Protein AF-C6LLY2-F1 (afdb_monomer_lite)

Radius of gyration: 34.47 Å; chains: 1; bounding box: 81×32×99 Å

Sequence (187 aa):
MVDRWESYSAEGFDMGEHLFERLARERNITVEEMRAIISARIEKGWNDPDPEKRAQWRKIPCEGEIPTPDEWLQLLIHGWLKLPTMRFCFRYYDEYIDGITYEKNLDTFGKVSYDAPASISIYTDSFEDKEAVSQCIENYNKTVDEDSRISYTDYVELLTSSLTSMVDVISYVLIAFVAVSLIVSCI

Structure (mmCIF, N/CA/C/O backbone):
data_AF-C6LLY2-F1
#
_entry.id   AF-C6LLY2-F1
#
loop_
_atom_site.group_PDB
_atom_site.id
_atom_site.type_symbol
_atom_site.label_atom_id
_atom_site.label_alt_id
_atom_site.label_comp_id
_atom_site.label_asym_id
_atom_site.label_entity_id
_atom_site.label_seq_id
_atom_site.pdbx_PDB_ins_code
_atom_site.Cartn_x
_atom_site.Cartn_y
_atom_site.Cartn_z
_atom_site.occupancy
_atom_site.B_iso_or_equiv
_atom_site.auth_seq_id
_atom_site.auth_comp_id
_atom_site.auth_asym_id
_atom_site.auth_atom_id
_atom_site.pdbx_PDB_model_num
ATOM 1 N N . MET A 1 1 ? 28.461 -18.343 -5.579 1.00 36.31 1 MET A N 1
ATOM 2 C CA . MET A 1 1 ? 29.165 -17.032 -5.696 1.00 36.31 1 MET A CA 1
ATOM 3 C C . MET A 1 1 ? 29.437 -16.647 -7.153 1.00 36.31 1 MET A C 1
ATOM 5 O O . MET A 1 1 ? 29.758 -15.488 -7.386 1.00 36.31 1 MET A O 1
ATOM 9 N N . VAL A 1 2 ? 29.281 -17.585 -8.098 1.00 33.19 2 VAL A N 1
ATOM 10 C CA . VAL A 1 2 ? 29.418 -17.393 -9.552 1.00 33.19 2 VAL A CA 1
ATOM 11 C C . VAL A 1 2 ? 28.113 -16.860 -10.174 1.00 33.19 2 VAL A C 1
ATOM 13 O O . VAL A 1 2 ? 28.170 -16.021 -11.060 1.00 33.19 2 VAL A O 1
ATOM 16 N N . ASP A 1 3 ? 26.953 -17.186 -9.594 1.00 31.64 3 ASP A N 1
ATOM 17 C CA . ASP A 1 3 ? 25.617 -16.854 -10.140 1.00 31.64 3 ASP A CA 1
ATOM 18 C C . ASP A 1 3 ? 25.289 -15.355 -10.182 1.00 31.64 3 ASP A C 1
ATOM 20 O O . ASP A 1 3 ? 24.485 -14.888 -10.979 1.00 31.64 3 ASP A O 1
ATOM 24 N N . ARG A 1 4 ? 25.931 -14.567 -9.316 1.00 31.58 4 ARG A N 1
ATOM 25 C CA . ARG A 1 4 ? 25.709 -13.118 -9.248 1.00 31.58 4 ARG A CA 1
ATOM 26 C C . ARG A 1 4 ? 26.490 -12.359 -10.324 1.00 31.58 4 ARG A C 1
ATOM 28 O O . ARG A 1 4 ? 26.169 -11.215 -10.587 1.00 31.58 4 ARG A O 1
ATOM 35 N N . TRP A 1 5 ? 27.514 -12.966 -10.928 1.00 28.75 5 TRP A N 1
ATOM 36 C CA . TRP A 1 5 ? 28.280 -12.340 -12.013 1.00 28.75 5 TRP A CA 1
ATOM 37 C C . TRP A 1 5 ? 27.600 -12.527 -13.372 1.00 28.75 5 TRP A C 1
ATOM 39 O O . TRP A 1 5 ? 27.671 -11.627 -14.203 1.00 28.75 5 TRP A O 1
ATOM 49 N N . GLU A 1 6 ? 26.880 -13.634 -13.568 1.00 34.34 6 GLU A N 1
ATOM 50 C CA . G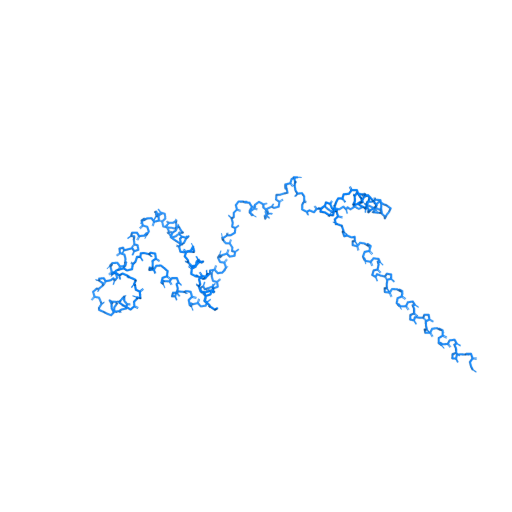LU A 1 6 ? 26.078 -13.868 -14.776 1.00 34.34 6 GLU A CA 1
ATOM 51 C C . GLU A 1 6 ? 24.846 -12.953 -14.842 1.00 34.34 6 GLU A C 1
ATOM 53 O O . GLU A 1 6 ? 24.544 -12.440 -15.917 1.00 34.34 6 GLU A O 1
ATOM 58 N N . SER A 1 7 ? 24.196 -12.641 -13.709 1.00 36.75 7 SER A N 1
ATOM 59 C CA . SER A 1 7 ? 23.062 -11.697 -13.707 1.00 36.75 7 SER A CA 1
ATOM 60 C C . SER A 1 7 ? 23.487 -10.272 -14.081 1.00 36.75 7 SER A C 1
ATOM 62 O O . SER A 1 7 ? 22.832 -9.628 -14.894 1.00 36.75 7 SER A O 1
ATOM 64 N N . TYR A 1 8 ? 24.634 -9.800 -13.571 1.00 38.22 8 TYR A N 1
ATOM 65 C CA . TYR A 1 8 ? 25.189 -8.494 -13.953 1.00 38.22 8 TYR A CA 1
ATOM 66 C C . TYR A 1 8 ? 25.694 -8.457 -15.402 1.00 38.22 8 TYR A C 1
ATOM 68 O O . TYR A 1 8 ? 25.683 -7.396 -16.024 1.00 38.22 8 TYR A O 1
ATOM 76 N N . SER A 1 9 ? 26.139 -9.595 -15.944 1.00 39.91 9 SER A N 1
ATOM 77 C CA . SER A 1 9 ? 26.526 -9.718 -17.352 1.00 39.91 9 SER A CA 1
ATOM 78 C C . SER A 1 9 ? 25.315 -9.644 -18.281 1.00 39.91 9 SER A C 1
ATOM 80 O O . SER A 1 9 ? 25.419 -9.044 -19.345 1.00 39.91 9 SER A O 1
ATOM 82 N N . ALA A 1 10 ? 24.182 -10.233 -17.890 1.00 38.66 10 ALA A N 1
ATOM 83 C CA . ALA A 1 10 ? 22.951 -10.206 -18.676 1.00 38.66 10 ALA A CA 1
ATOM 84 C C . ALA A 1 10 ? 22.282 -8.818 -18.653 1.00 38.66 10 ALA A C 1
ATOM 86 O O . ALA A 1 10 ? 21.948 -8.289 -19.708 1.00 38.66 10 ALA A O 1
ATOM 87 N N . GLU A 1 11 ? 22.178 -8.181 -17.480 1.00 43.19 11 GLU A N 1
ATOM 88 C CA . GLU A 1 11 ? 21.631 -6.816 -17.345 1.00 43.19 11 GLU A CA 1
ATOM 89 C C . GLU A 1 11 ? 22.521 -5.760 -18.031 1.00 43.19 11 GLU A C 1
ATOM 91 O O . GLU A 1 11 ? 22.031 -4.802 -18.624 1.00 43.19 11 GLU A O 1
ATOM 96 N N . GLY A 1 12 ? 23.847 -5.941 -17.999 1.00 46.41 12 GLY A N 1
ATOM 97 C CA . GLY A 1 12 ? 24.788 -5.072 -18.712 1.00 46.41 12 GLY A CA 1
ATOM 98 C C . GLY A 1 12 ? 24.757 -5.234 -20.237 1.00 46.41 12 GLY A C 1
ATOM 99 O O . GLY A 1 12 ? 25.105 -4.289 -20.948 1.00 46.41 12 GLY A O 1
ATOM 100 N N . PHE A 1 13 ? 24.342 -6.405 -20.732 1.00 41.38 13 PHE A N 1
ATOM 101 C CA . PHE A 1 13 ? 24.193 -6.697 -22.159 1.00 41.38 13 PHE A CA 1
ATOM 102 C C . PHE A 1 13 ? 22.931 -6.031 -22.732 1.00 41.38 13 PHE A C 1
ATOM 104 O O . PHE A 1 13 ? 23.029 -5.330 -23.736 1.00 41.38 13 PHE A O 1
ATOM 111 N N . ASP A 1 14 ? 21.796 -6.141 -22.032 1.00 50.50 14 ASP A N 1
ATOM 112 C CA . ASP A 1 14 ? 20.504 -5.527 -22.399 1.00 50.50 14 ASP A CA 1
ATOM 113 C C . ASP A 1 14 ? 20.547 -3.982 -22.331 1.00 50.50 14 ASP A C 1
ATOM 115 O O . ASP A 1 14 ? 20.160 -3.271 -23.261 1.00 50.50 14 ASP A O 1
ATOM 119 N N . MET A 1 15 ? 21.185 -3.430 -21.287 1.00 53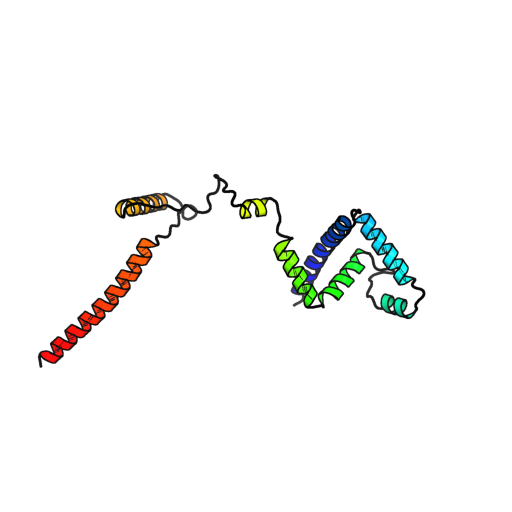.69 15 MET A N 1
ATOM 120 C CA . MET A 1 15 ? 21.446 -1.986 -21.151 1.00 53.69 15 MET A CA 1
ATOM 121 C C . MET A 1 15 ? 22.322 -1.428 -22.295 1.00 53.69 15 MET A C 1
ATOM 123 O O . MET A 1 15 ? 22.206 -0.257 -22.673 1.00 53.69 15 MET A O 1
ATOM 127 N N . GLY A 1 16 ? 23.216 -2.255 -22.849 1.00 55.72 16 GLY A N 1
ATOM 128 C CA . GLY A 1 16 ? 24.067 -1.895 -23.983 1.00 55.72 16 GLY A CA 1
ATOM 129 C C . GLY A 1 16 ? 23.274 -1.671 -25.272 1.00 55.72 16 GLY A C 1
ATOM 130 O O . GLY A 1 16 ? 23.562 -0.715 -25.996 1.00 55.72 16 GLY A O 1
ATOM 131 N N . GLU A 1 17 ? 22.252 -2.491 -25.532 1.00 55.19 17 GLU A N 1
ATOM 132 C CA . GLU A 1 17 ? 21.408 -2.375 -26.728 1.00 55.19 17 GLU A CA 1
ATOM 133 C C . GLU A 1 17 ? 20.589 -1.077 -26.712 1.00 55.19 17 GLU A C 1
ATOM 135 O O . GLU A 1 17 ? 20.651 -0.287 -27.661 1.00 55.19 17 GLU A O 1
ATOM 140 N N . HIS A 1 18 ? 19.938 -0.765 -25.588 1.00 62.34 18 HIS A N 1
ATOM 141 C CA . HIS A 1 18 ? 19.176 0.479 -25.442 1.00 62.34 18 HIS A CA 1
ATOM 142 C C . HIS A 1 18 ? 20.047 1.743 -25.503 1.00 62.34 18 HIS A C 1
ATOM 144 O O . HIS A 1 18 ? 19.587 2.808 -25.934 1.00 62.34 18 HIS A O 1
ATOM 150 N N . LEU A 1 19 ? 21.323 1.665 -25.109 1.00 65.44 19 LEU A N 1
ATOM 151 C CA . LEU A 1 19 ? 22.237 2.804 -25.192 1.00 65.44 19 LEU A CA 1
ATOM 152 C C . LEU A 1 19 ? 22.514 3.213 -26.647 1.00 65.44 19 LEU A C 1
ATOM 154 O O . LEU A 1 19 ? 22.533 4.412 -26.945 1.00 65.44 19 LEU A O 1
ATOM 158 N N . PHE A 1 20 ? 22.704 2.252 -27.557 1.00 66.31 20 PHE A N 1
ATOM 159 C CA . PHE A 1 20 ? 22.913 2.553 -28.975 1.00 66.31 20 PHE A CA 1
ATOM 160 C C . PHE A 1 20 ? 21.695 3.236 -29.592 1.00 66.31 20 PHE A C 1
ATOM 162 O O . PHE A 1 20 ? 21.848 4.256 -30.266 1.00 66.31 20 PHE A O 1
ATOM 169 N N . GLU A 1 21 ? 20.494 2.727 -29.314 1.00 69.12 21 GLU A N 1
ATOM 170 C CA . GLU A 1 21 ? 19.237 3.323 -29.776 1.00 69.12 21 GLU A CA 1
ATOM 171 C C . GLU A 1 21 ? 19.071 4.764 -29.287 1.00 69.12 21 GLU A C 1
ATOM 173 O O . GLU A 1 21 ? 18.648 5.647 -30.039 1.00 69.12 21 GLU A O 1
ATOM 178 N N . ARG A 1 22 ? 19.446 5.035 -28.032 1.00 64.94 22 ARG A N 1
ATOM 179 C CA . ARG A 1 22 ? 19.382 6.381 -27.447 1.00 64.94 22 ARG A CA 1
ATOM 180 C C . ARG A 1 22 ? 20.397 7.337 -28.065 1.00 64.94 22 ARG A C 1
ATOM 182 O O . ARG A 1 22 ? 20.024 8.450 -28.434 1.00 64.94 22 ARG A O 1
ATOM 189 N N . LEU A 1 23 ? 21.653 6.916 -28.209 1.00 68.00 23 LEU A N 1
ATOM 190 C CA . LEU A 1 23 ? 22.703 7.736 -28.827 1.00 68.00 23 LEU A CA 1
ATOM 191 C C . LEU A 1 23 ? 22.399 8.037 -30.299 1.00 68.00 23 LEU A C 1
ATOM 193 O O . LEU A 1 23 ? 22.651 9.149 -30.772 1.00 68.00 23 LEU A O 1
ATOM 197 N N . ALA A 1 24 ? 21.829 7.061 -31.004 1.00 72.75 24 ALA A N 1
ATOM 198 C CA . ALA A 1 24 ? 21.350 7.212 -32.368 1.00 72.75 24 ALA A CA 1
ATOM 199 C C . ALA A 1 24 ? 20.203 8.240 -32.440 1.00 72.75 24 ALA A C 1
ATOM 201 O O . ALA A 1 24 ? 20.264 9.184 -33.230 1.00 72.75 24 ALA A O 1
ATOM 202 N N . ARG A 1 25 ? 19.222 8.153 -31.527 1.00 73.38 25 ARG A N 1
ATOM 203 C CA . ARG A 1 25 ? 18.092 9.094 -31.426 1.00 73.38 25 ARG A CA 1
ATOM 204 C C . ARG A 1 25 ? 18.522 10.533 -31.136 1.00 73.38 25 ARG A C 1
ATOM 206 O O . ARG A 1 25 ? 18.034 11.445 -31.794 1.00 73.38 25 ARG A O 1
ATOM 213 N N . GLU A 1 26 ? 19.442 10.754 -30.197 1.00 68.69 26 GLU A N 1
ATOM 214 C CA . GLU A 1 26 ? 19.935 12.104 -29.863 1.00 68.69 26 GLU A CA 1
ATOM 215 C C . GLU A 1 26 ? 20.637 12.789 -31.037 1.00 68.69 26 GLU A C 1
ATOM 217 O O . GLU A 1 26 ? 20.551 14.005 -31.206 1.00 68.69 26 GLU A O 1
ATOM 222 N N . ARG A 1 27 ? 21.344 12.008 -31.857 1.00 68.12 27 ARG A N 1
ATOM 223 C CA . ARG A 1 27 ?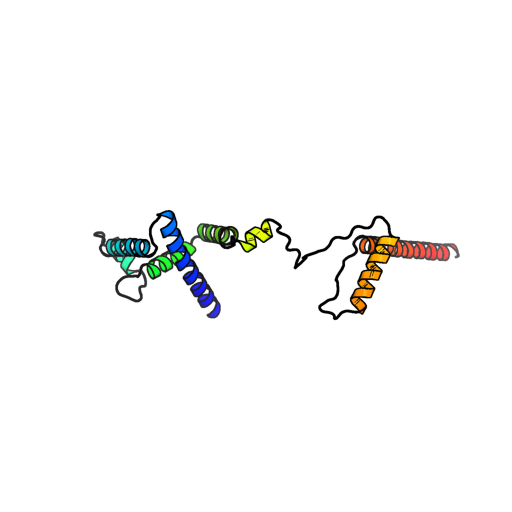 22.046 12.503 -33.047 1.00 68.12 27 ARG A CA 1
ATOM 224 C C . ARG A 1 27 ? 21.193 12.443 -34.312 1.00 68.12 27 ARG A C 1
ATOM 226 O O . ARG A 1 27 ? 21.664 12.877 -35.359 1.00 68.12 27 ARG A O 1
ATOM 233 N N . ASN A 1 28 ? 19.958 11.950 -34.202 1.00 75.75 28 ASN A N 1
ATOM 234 C CA . ASN A 1 28 ? 19.017 11.742 -35.297 1.00 75.75 28 ASN A CA 1
ATOM 235 C C . ASN A 1 28 ? 19.611 10.900 -36.449 1.00 75.75 28 ASN A C 1
ATOM 237 O O . ASN A 1 28 ? 19.394 11.199 -37.624 1.00 75.75 28 ASN A O 1
ATOM 241 N N . ILE A 1 29 ? 20.385 9.874 -36.086 1.00 78.69 29 ILE A N 1
ATOM 242 C CA . ILE A 1 29 ? 21.020 8.894 -36.980 1.00 78.69 29 ILE A CA 1
ATOM 243 C C . ILE A 1 29 ? 20.495 7.491 -36.666 1.00 78.69 29 ILE A C 1
ATOM 245 O O . ILE A 1 29 ? 19.853 7.280 -35.637 1.00 78.69 29 ILE A O 1
ATOM 249 N N . THR A 1 30 ? 20.760 6.529 -37.542 1.00 82.81 30 THR A N 1
ATOM 250 C CA . THR A 1 30 ? 20.406 5.118 -37.315 1.00 82.81 30 THR A CA 1
ATOM 251 C C . THR A 1 30 ? 21.401 4.419 -36.380 1.00 82.81 30 THR A C 1
ATOM 253 O O . THR A 1 30 ? 22.526 4.886 -36.169 1.00 82.81 30 THR A O 1
ATOM 256 N N . VAL A 1 31 ? 20.994 3.292 -35.787 1.00 73.31 31 VAL A N 1
ATOM 257 C CA . VAL A 1 31 ? 21.842 2.503 -34.873 1.00 73.31 31 VAL A CA 1
ATOM 258 C C . VAL A 1 31 ? 23.051 1.931 -35.614 1.00 73.31 31 VAL A C 1
ATOM 260 O O . VAL A 1 31 ? 24.168 1.922 -35.095 1.00 73.31 31 VAL A O 1
ATOM 263 N N . GLU A 1 32 ? 22.851 1.528 -36.862 1.00 77.38 32 GLU A N 1
ATOM 264 C CA . GLU A 1 32 ? 23.872 1.019 -37.768 1.00 77.38 32 GLU A CA 1
ATOM 265 C C . GLU A 1 32 ? 24.903 2.103 -38.107 1.00 77.38 32 GLU A C 1
ATOM 267 O O . GLU A 1 32 ? 26.109 1.852 -38.058 1.00 77.38 32 GLU A O 1
ATOM 272 N N . GLU A 1 33 ? 24.453 3.332 -38.375 1.00 76.19 33 GLU A N 1
ATOM 273 C CA . GLU A 1 33 ? 25.344 4.480 -38.578 1.00 76.19 33 GLU A CA 1
ATOM 274 C C . GLU A 1 33 ? 26.114 4.830 -37.302 1.00 76.19 33 GLU A C 1
ATOM 276 O O . GLU A 1 33 ? 27.307 5.127 -37.363 1.00 76.19 33 GLU A O 1
ATOM 281 N N . MET A 1 34 ? 25.477 4.749 -36.132 1.00 74.69 34 MET A N 1
ATOM 282 C CA . MET A 1 34 ? 26.152 4.977 -34.853 1.00 74.69 34 MET A CA 1
ATOM 283 C C . MET A 1 34 ? 27.246 3.928 -34.602 1.00 74.69 34 MET A C 1
ATOM 285 O O . MET A 1 34 ? 28.368 4.281 -34.223 1.00 74.69 34 MET A O 1
ATOM 289 N N . ARG A 1 35 ? 26.960 2.651 -34.883 1.00 75.94 35 ARG A N 1
ATOM 290 C CA . ARG A 1 35 ? 27.943 1.557 -34.837 1.00 75.94 35 ARG A CA 1
ATOM 291 C C . ARG A 1 35 ? 29.100 1.795 -35.809 1.00 75.94 35 ARG A C 1
ATOM 293 O O . ARG A 1 35 ? 30.254 1.610 -35.422 1.00 75.94 35 ARG A O 1
ATOM 300 N N . ALA A 1 36 ? 28.818 2.283 -37.018 1.00 76.75 36 ALA A N 1
ATOM 301 C CA . ALA A 1 36 ? 29.838 2.627 -38.010 1.00 76.75 36 ALA A CA 1
ATOM 302 C C . ALA A 1 36 ? 30.709 3.832 -37.597 1.00 76.75 36 ALA A C 1
ATOM 304 O O . ALA A 1 36 ? 31.915 3.859 -37.842 1.00 76.75 36 ALA A O 1
ATOM 305 N N . ILE A 1 37 ? 30.135 4.836 -36.927 1.00 76.00 37 ILE A N 1
ATOM 306 C CA . ILE A 1 37 ? 30.895 5.979 -36.395 1.00 76.00 37 ILE A CA 1
ATOM 307 C C . ILE A 1 37 ? 31.827 5.528 -35.267 1.00 76.00 37 ILE A C 1
ATOM 309 O O . ILE A 1 37 ? 32.971 5.986 -35.184 1.00 76.00 37 ILE A O 1
ATOM 313 N N . ILE A 1 38 ? 31.349 4.643 -34.390 1.00 74.94 38 ILE A N 1
ATOM 314 C CA . ILE A 1 38 ? 32.146 4.095 -33.290 1.00 74.94 38 ILE A CA 1
ATOM 315 C C . ILE A 1 38 ? 33.276 3.217 -33.841 1.00 74.94 38 ILE A C 1
ATOM 317 O O . ILE A 1 38 ? 34.419 3.411 -33.429 1.00 74.94 38 ILE A O 1
ATOM 321 N N . SER A 1 39 ? 33.010 2.342 -34.819 1.00 76.12 39 SER A N 1
ATOM 322 C CA . SER A 1 39 ? 34.049 1.507 -35.440 1.00 76.12 39 SER A CA 1
ATOM 323 C C . SER A 1 39 ? 35.143 2.345 -36.109 1.00 76.12 39 SER A C 1
ATOM 325 O O . SER A 1 39 ? 36.324 2.142 -35.827 1.00 76.12 39 SER A O 1
ATOM 327 N N . ALA A 1 40 ? 34.775 3.370 -36.884 1.00 74.69 40 ALA A N 1
ATOM 328 C CA . ALA A 1 40 ? 35.736 4.287 -37.503 1.00 74.69 40 ALA A CA 1
ATOM 329 C C . ALA A 1 40 ? 36.582 5.040 -36.459 1.00 74.69 40 ALA A C 1
ATOM 331 O O . ALA A 1 40 ? 37.750 5.374 -36.682 1.00 74.69 40 ALA A O 1
ATOM 332 N N . ARG A 1 41 ? 36.005 5.320 -35.286 1.00 76.50 41 ARG A N 1
ATOM 333 C CA . ARG A 1 41 ? 36.698 6.003 -34.189 1.00 76.50 41 ARG A CA 1
ATOM 334 C C . ARG A 1 41 ? 37.647 5.077 -33.432 1.00 76.50 41 ARG A C 1
ATOM 336 O O . ARG A 1 41 ? 38.720 5.534 -33.039 1.00 76.50 41 ARG A O 1
ATOM 343 N N . ILE A 1 42 ? 37.277 3.809 -33.271 1.00 72.81 42 ILE A N 1
ATOM 344 C CA . ILE A 1 42 ? 38.138 2.752 -32.727 1.00 72.81 42 ILE A CA 1
ATOM 345 C C . ILE A 1 42 ? 39.328 2.530 -33.661 1.00 72.81 42 ILE A C 1
ATOM 347 O O . ILE A 1 42 ? 40.464 2.580 -33.204 1.00 72.81 42 ILE A O 1
ATOM 351 N N . GLU A 1 43 ? 39.095 2.397 -34.968 1.00 76.19 43 GLU A N 1
ATOM 352 C CA . GLU A 1 43 ? 40.155 2.228 -35.969 1.00 76.19 43 GLU A CA 1
ATOM 353 C C . GLU A 1 43 ? 41.136 3.411 -35.964 1.00 76.19 43 GLU A C 1
ATOM 355 O O . GLU A 1 43 ? 42.358 3.234 -35.968 1.00 76.19 43 GLU A O 1
ATOM 360 N N . LYS A 1 44 ? 40.611 4.639 -35.863 1.00 73.81 44 LYS A N 1
ATOM 361 C CA . LYS A 1 44 ? 41.429 5.852 -35.751 1.00 73.81 44 LYS A CA 1
ATOM 362 C C . LYS A 1 44 ? 42.235 5.913 -34.449 1.00 73.81 44 LYS A C 1
ATOM 364 O O . LYS A 1 44 ? 43.352 6.419 -34.462 1.00 73.81 44 LYS A O 1
ATOM 369 N N . GLY A 1 45 ? 41.682 5.423 -33.338 1.00 68.19 45 GLY A N 1
ATOM 370 C CA . GLY A 1 45 ? 42.383 5.332 -32.052 1.00 68.19 45 GLY A CA 1
ATOM 371 C C . GLY A 1 45 ? 43.449 4.234 -32.034 1.00 68.19 45 GLY A C 1
ATOM 372 O O . GLY A 1 45 ? 44.533 4.427 -31.484 1.00 68.19 45 GLY A O 1
ATOM 373 N N . TRP A 1 46 ? 43.174 3.112 -32.696 1.00 69.44 46 TRP A N 1
ATOM 374 C CA . TRP A 1 46 ? 44.095 1.987 -32.846 1.00 69.44 46 TRP A CA 1
ATOM 375 C C . TRP A 1 46 ? 45.320 2.355 -33.696 1.00 69.44 46 TRP A C 1
ATOM 377 O O . TRP A 1 46 ? 46.446 1.963 -33.382 1.00 69.44 46 TRP A O 1
ATOM 387 N N . ASN A 1 47 ? 45.104 3.180 -34.724 1.00 72.50 47 ASN A N 1
ATOM 388 C CA . ASN A 1 47 ? 46.133 3.698 -35.627 1.00 72.50 47 ASN A CA 1
ATOM 389 C C . ASN A 1 47 ? 46.621 5.118 -35.263 1.00 72.50 47 ASN A C 1
ATOM 391 O O . ASN A 1 47 ? 47.164 5.818 -36.120 1.00 72.50 47 ASN A O 1
ATOM 395 N N . ASP A 1 48 ? 46.445 5.562 -34.011 1.00 72.25 48 ASP A N 1
ATOM 396 C CA . ASP A 1 48 ? 46.878 6.897 -33.571 1.00 72.25 48 ASP A CA 1
ATOM 397 C C . ASP A 1 48 ? 48.417 7.040 -33.705 1.00 72.25 48 ASP A C 1
ATOM 399 O O . ASP A 1 48 ? 49.159 6.119 -33.336 1.00 72.25 48 ASP A O 1
ATOM 403 N N . PRO A 1 49 ? 48.931 8.167 -34.244 1.00 72.62 49 PRO A N 1
ATOM 404 C CA . PRO A 1 49 ? 50.371 8.408 -34.376 1.00 72.62 49 PRO A CA 1
ATOM 405 C C . PRO A 1 49 ? 51.121 8.407 -33.033 1.00 72.62 49 PRO A C 1
ATOM 407 O O . PRO A 1 49 ? 52.338 8.219 -33.019 1.00 72.62 49 PRO A O 1
ATOM 410 N N . ASP A 1 50 ? 50.419 8.587 -31.911 1.00 71.00 50 ASP A N 1
ATOM 411 C CA . ASP A 1 50 ? 50.996 8.582 -30.571 1.00 71.00 50 ASP A CA 1
ATOM 412 C C . ASP A 1 50 ? 51.235 7.143 -30.038 1.00 71.00 50 ASP A C 1
ATOM 414 O O . ASP A 1 50 ? 50.287 6.371 -29.826 1.00 71.00 50 ASP A O 1
ATOM 418 N N . PRO A 1 51 ? 52.498 6.735 -29.796 1.00 71.44 51 PRO A N 1
ATOM 419 C CA . PRO A 1 51 ? 52.828 5.397 -29.310 1.00 71.44 51 PRO A CA 1
ATOM 420 C C . PRO A 1 51 ? 52.283 5.091 -27.908 1.00 71.44 51 PRO A C 1
ATOM 422 O O . PRO A 1 51 ? 52.000 3.923 -27.633 1.00 71.44 51 PRO A O 1
ATOM 425 N N . GLU A 1 52 ? 52.093 6.088 -27.037 1.00 71.50 52 GLU A N 1
ATOM 426 C CA . GLU A 1 52 ? 51.532 5.858 -25.699 1.00 71.50 52 GLU A CA 1
ATOM 427 C C . GLU A 1 52 ? 50.049 5.509 -25.768 1.00 71.50 52 GLU A C 1
ATOM 429 O O . GLU A 1 52 ? 49.597 4.571 -25.106 1.00 71.50 52 GLU A O 1
ATOM 434 N N . LYS A 1 53 ? 49.295 6.200 -26.628 1.00 65.12 53 LYS A N 1
ATOM 435 C CA . LYS A 1 53 ? 47.879 5.895 -26.855 1.00 65.12 53 LYS A CA 1
ATOM 436 C C . LYS A 1 53 ? 47.718 4.505 -27.446 1.00 65.12 53 LYS A C 1
ATOM 438 O O . LYS A 1 53 ? 46.928 3.724 -26.928 1.00 65.12 53 LYS A O 1
ATOM 443 N N . ARG A 1 54 ? 48.536 4.127 -28.435 1.00 63.62 54 ARG A N 1
ATOM 444 C CA . ARG A 1 54 ? 48.541 2.751 -28.966 1.00 63.62 54 ARG A CA 1
ATOM 445 C C . ARG A 1 54 ? 48.843 1.711 -27.886 1.00 63.62 54 ARG A C 1
ATOM 447 O O . ARG A 1 54 ? 48.217 0.655 -27.860 1.00 63.62 54 ARG A O 1
ATOM 454 N N . ALA A 1 55 ? 49.767 2.001 -26.969 1.00 67.69 55 ALA A N 1
ATOM 455 C CA . ALA A 1 55 ? 50.064 1.116 -25.845 1.00 67.69 55 ALA A CA 1
ATOM 456 C C . ALA A 1 55 ? 48.898 1.012 -24.843 1.00 67.69 55 ALA A C 1
ATOM 458 O O . ALA A 1 55 ? 48.711 -0.046 -24.248 1.00 67.69 55 ALA A O 1
ATOM 459 N N . GLN A 1 56 ? 48.102 2.072 -24.668 1.00 62.81 56 GLN A N 1
ATOM 460 C CA . GLN A 1 56 ? 46.866 2.035 -23.877 1.00 62.81 56 GLN A CA 1
ATOM 461 C C . GLN A 1 56 ? 45.779 1.197 -24.563 1.00 62.81 56 GLN A C 1
ATOM 463 O O . GLN A 1 56 ? 45.173 0.357 -23.904 1.00 62.81 56 GLN A O 1
ATOM 468 N N . TRP A 1 57 ? 45.600 1.339 -25.880 1.00 61.22 57 TRP A N 1
ATOM 469 C CA . TRP A 1 57 ? 44.666 0.518 -26.663 1.00 61.22 57 TRP A CA 1
ATOM 470 C C . TRP A 1 57 ? 45.034 -0.974 -26.648 1.00 61.22 57 TRP A C 1
ATOM 472 O O . TRP A 1 57 ? 44.155 -1.819 -26.535 1.00 61.22 57 TRP A O 1
ATOM 482 N N . ARG A 1 58 ? 46.332 -1.312 -26.632 1.00 64.25 58 ARG A N 1
ATOM 483 C CA . ARG A 1 58 ? 46.825 -2.701 -26.509 1.00 64.25 58 ARG A CA 1
ATOM 484 C C . ARG A 1 58 ? 46.613 -3.349 -25.137 1.00 64.25 58 ARG A C 1
ATOM 486 O O . ARG A 1 58 ? 46.783 -4.557 -25.016 1.00 64.25 58 ARG A O 1
ATOM 493 N N . LYS A 1 59 ? 46.304 -2.570 -24.093 1.00 65.75 59 LYS A N 1
ATOM 494 C CA . LYS A 1 59 ? 46.007 -3.096 -22.746 1.00 65.75 59 LYS A CA 1
ATOM 495 C C . LYS A 1 59 ? 44.545 -3.504 -22.583 1.00 65.75 59 LYS A C 1
ATOM 497 O O . LYS A 1 59 ? 44.192 -4.058 -21.545 1.00 65.75 59 LYS A O 1
ATOM 502 N N . ILE A 1 60 ? 43.705 -3.194 -23.565 1.00 61.72 60 ILE A N 1
ATOM 503 C CA . ILE A 1 60 ? 42.288 -3.522 -23.539 1.00 61.72 60 ILE A CA 1
ATOM 504 C C . ILE A 1 60 ? 42.152 -5.018 -23.858 1.00 61.72 60 ILE A C 1
ATOM 506 O O . ILE A 1 60 ? 42.598 -5.439 -24.926 1.00 61.72 60 ILE A O 1
ATOM 510 N N . PRO A 1 61 ? 41.585 -5.836 -22.953 1.00 56.47 61 PRO A N 1
ATOM 511 C CA . PRO A 1 61 ? 41.332 -7.239 -23.245 1.00 56.47 61 PRO A CA 1
ATOM 512 C C . PRO A 1 61 ? 40.299 -7.321 -24.375 1.00 56.47 61 PRO A C 1
ATOM 514 O O . PRO A 1 61 ? 39.167 -6.878 -24.206 1.00 56.47 61 PRO A O 1
ATOM 517 N N . CYS A 1 62 ? 40.718 -7.838 -25.527 1.00 55.59 62 CYS A N 1
ATOM 518 C CA . CYS A 1 62 ? 39.871 -8.087 -26.691 1.00 55.59 62 CYS A CA 1
ATOM 519 C C . CYS A 1 62 ? 39.905 -9.591 -26.978 1.00 55.59 62 CYS A C 1
ATOM 521 O O . CYS A 1 62 ? 40.970 -10.203 -26.868 1.00 55.59 62 CYS A O 1
ATOM 523 N N . GLU A 1 63 ? 38.774 -10.184 -27.353 1.00 48.41 63 GLU A N 1
ATOM 524 C CA . GLU A 1 63 ? 38.723 -11.593 -27.769 1.00 48.41 63 GLU A CA 1
ATOM 525 C C . GLU A 1 63 ? 39.277 -11.793 -29.203 1.00 48.41 63 GLU A C 1
ATOM 527 O O . GLU A 1 63 ? 39.663 -12.904 -29.562 1.00 48.41 63 GLU A O 1
ATOM 532 N N . GLY A 1 64 ? 39.404 -10.714 -29.998 1.00 55.16 64 GLY A N 1
ATOM 533 C CA . GLY A 1 64 ? 39.913 -10.709 -31.384 1.00 55.16 64 GLY A CA 1
ATOM 534 C C . GLY A 1 64 ? 40.962 -9.622 -31.713 1.00 55.16 64 GLY A C 1
ATOM 535 O O . GLY A 1 64 ? 41.614 -9.079 -30.824 1.00 55.16 64 GLY A O 1
ATOM 536 N N . GLU A 1 65 ? 41.147 -9.308 -33.009 1.00 56.09 65 GLU A N 1
ATOM 537 C CA . GLU A 1 65 ? 42.201 -8.392 -33.515 1.00 56.09 65 GLU A CA 1
ATOM 538 C C . GLU A 1 65 ? 41.874 -6.885 -33.388 1.00 56.09 65 GLU A C 1
ATOM 540 O O . GLU A 1 65 ? 42.793 -6.068 -33.305 1.00 56.09 65 GLU A O 1
ATOM 545 N N . ILE A 1 66 ? 40.588 -6.506 -33.353 1.00 59.75 66 ILE A N 1
ATOM 546 C CA . ILE A 1 66 ? 40.076 -5.136 -33.142 1.00 59.75 66 ILE A CA 1
ATOM 547 C C . ILE A 1 66 ? 38.784 -5.257 -32.313 1.00 59.75 66 ILE A C 1
ATOM 549 O O . ILE A 1 66 ? 37.955 -6.099 -32.661 1.00 59.75 66 ILE A O 1
ATOM 553 N N . PRO A 1 67 ? 38.576 -4.456 -31.249 1.00 64.00 67 PRO A N 1
ATOM 554 C CA . PRO A 1 67 ? 37.345 -4.528 -30.466 1.00 64.00 67 PRO A CA 1
ATOM 555 C C . PRO A 1 67 ? 36.140 -4.096 -31.307 1.00 64.00 67 PRO A C 1
ATOM 557 O O . PRO A 1 67 ? 36.180 -3.064 -31.986 1.00 64.00 67 PRO A O 1
ATOM 560 N N . THR A 1 68 ? 35.060 -4.871 -31.248 1.00 73.56 68 THR A N 1
ATOM 561 C CA . THR A 1 68 ? 33.793 -4.502 -31.892 1.00 73.56 68 THR A CA 1
ATOM 562 C C . THR A 1 68 ? 33.169 -3.276 -31.208 1.00 73.56 68 THR A C 1
ATOM 564 O O . THR A 1 68 ? 33.474 -2.993 -30.045 1.00 73.56 68 THR A O 1
ATOM 567 N N . PRO A 1 69 ? 32.291 -2.510 -31.891 1.00 71.56 69 PRO A N 1
ATOM 568 C CA . PRO A 1 69 ? 31.596 -1.380 -31.271 1.00 71.56 69 PRO A CA 1
ATOM 569 C C . PRO A 1 69 ? 30.856 -1.763 -29.986 1.00 71.56 69 PRO A C 1
ATOM 571 O O . PRO A 1 69 ? 30.862 -0.989 -29.029 1.00 71.56 69 PRO A O 1
ATOM 574 N N . ASP A 1 70 ? 30.257 -2.955 -29.961 1.00 66.56 70 ASP A N 1
ATOM 575 C CA . ASP A 1 70 ? 29.495 -3.464 -28.823 1.00 66.56 70 ASP A CA 1
ATOM 576 C C . ASP A 1 70 ? 30.421 -3.826 -27.648 1.00 66.56 70 ASP A C 1
ATOM 578 O O . ASP A 1 70 ? 30.209 -3.353 -26.531 1.00 66.56 70 ASP A O 1
ATOM 582 N N . GLU A 1 71 ? 31.521 -4.548 -27.892 1.00 68.25 71 GLU A N 1
ATOM 583 C CA . GLU A 1 71 ? 32.532 -4.845 -26.862 1.00 68.25 71 GLU A CA 1
ATOM 584 C C . GLU A 1 71 ? 33.186 -3.571 -26.316 1.00 68.25 71 GLU A C 1
ATOM 586 O O . GLU A 1 71 ? 33.407 -3.434 -25.112 1.00 68.25 71 GLU A O 1
ATOM 591 N N . TRP A 1 72 ? 33.483 -2.604 -27.189 1.00 68.12 72 TRP A N 1
ATOM 592 C CA . TRP A 1 72 ? 34.088 -1.338 -26.787 1.00 68.12 72 TRP A CA 1
ATOM 593 C C . TRP A 1 72 ? 33.155 -0.521 -25.892 1.00 68.12 72 TRP A C 1
ATOM 595 O O . TRP A 1 72 ? 33.604 0.037 -24.886 1.00 68.12 72 TRP A O 1
ATOM 605 N N . LEU A 1 73 ? 31.854 -0.481 -26.203 1.00 67.44 73 LEU A N 1
ATOM 606 C CA . LEU A 1 73 ? 30.872 0.149 -25.325 1.00 67.44 73 LEU A CA 1
ATOM 607 C C . LEU A 1 73 ? 30.715 -0.607 -24.009 1.00 67.44 73 LEU A C 1
ATOM 609 O O . LEU A 1 73 ? 30.666 0.045 -22.971 1.00 67.44 73 LEU A O 1
ATOM 613 N N . GLN A 1 74 ? 30.706 -1.940 -24.005 1.00 65.12 74 GLN A N 1
ATOM 614 C CA . GLN A 1 74 ? 30.645 -2.708 -22.757 1.00 65.12 74 GLN A CA 1
ATOM 615 C C . GLN A 1 74 ? 31.871 -2.463 -21.870 1.00 65.12 74 GLN A C 1
ATOM 617 O O . GLN A 1 74 ? 31.738 -2.280 -20.661 1.00 65.12 74 GLN A O 1
ATOM 622 N N . LEU A 1 75 ? 33.065 -2.368 -22.457 1.00 64.50 75 LEU A N 1
ATOM 623 C CA . LEU A 1 75 ? 34.293 -2.020 -21.742 1.00 64.50 75 LEU A CA 1
ATOM 624 C C . LEU A 1 75 ? 34.245 -0.599 -21.176 1.00 64.50 75 LEU A C 1
ATOM 626 O O . LEU A 1 75 ? 34.679 -0.372 -20.042 1.00 64.50 75 LEU A O 1
ATOM 630 N N . LEU A 1 76 ? 33.697 0.354 -21.935 1.00 64.62 76 LEU A N 1
ATOM 631 C CA . LEU A 1 76 ? 33.447 1.700 -21.433 1.00 64.62 76 LEU A CA 1
ATOM 632 C C . LEU A 1 76 ? 32.432 1.671 -20.300 1.00 64.62 76 LEU A C 1
ATOM 634 O O . LEU A 1 76 ? 32.740 2.178 -19.233 1.00 64.62 76 LEU A O 1
ATOM 638 N N . ILE A 1 77 ? 31.277 1.035 -20.460 1.00 63.69 77 ILE A N 1
ATOM 639 C CA . ILE A 1 77 ? 30.261 0.939 -19.410 1.00 63.69 77 ILE A CA 1
ATOM 640 C C . ILE A 1 77 ? 30.875 0.309 -18.158 1.00 63.69 77 ILE A C 1
ATOM 642 O O . ILE A 1 77 ? 30.826 0.918 -17.097 1.00 63.69 77 ILE A O 1
ATOM 646 N N . HIS A 1 78 ? 31.571 -0.821 -18.271 1.00 58.12 78 HIS A N 1
ATOM 647 C CA . HIS A 1 78 ? 32.225 -1.485 -17.143 1.00 58.12 78 HIS A CA 1
ATOM 648 C C . HIS A 1 78 ? 33.331 -0.628 -16.489 1.00 58.12 78 HIS A C 1
ATOM 650 O O . HIS A 1 78 ? 33.497 -0.643 -15.266 1.00 58.12 78 HIS A O 1
ATOM 656 N N . GLY A 1 79 ? 34.079 0.158 -17.269 1.00 59.41 79 GLY A N 1
ATOM 657 C CA . GLY A 1 79 ? 35.067 1.112 -16.755 1.00 59.41 79 GLY A CA 1
ATOM 658 C C . GLY A 1 79 ? 34.442 2.344 -16.088 1.00 59.41 79 GLY A C 1
ATOM 659 O O . GLY A 1 79 ? 34.915 2.796 -15.045 1.00 59.41 79 GLY A O 1
ATOM 660 N N . TRP A 1 80 ? 33.355 2.861 -16.655 1.00 53.78 80 TRP A N 1
ATOM 661 C CA . TRP A 1 80 ? 32.639 4.060 -16.219 1.00 53.78 80 TRP A CA 1
ATOM 662 C C . TRP A 1 80 ? 31.722 3.790 -15.018 1.00 53.78 80 TRP A C 1
ATOM 664 O O . TRP A 1 80 ? 31.564 4.660 -14.160 1.00 53.78 80 TRP A O 1
ATOM 674 N N . LEU A 1 81 ? 31.191 2.570 -14.885 1.00 51.72 81 LEU A N 1
ATOM 675 C CA . LEU A 1 81 ? 30.356 2.126 -13.760 1.00 51.72 81 LEU A CA 1
ATOM 676 C C . LEU A 1 81 ? 31.131 2.047 -12.433 1.00 51.72 81 LEU A C 1
ATOM 678 O O . LEU A 1 81 ? 30.531 1.968 -11.360 1.00 51.72 81 LEU A O 1
ATOM 682 N N . LYS A 1 82 ? 32.469 2.097 -12.482 1.00 53.88 82 LYS A N 1
ATOM 683 C CA . LYS A 1 82 ? 33.323 2.178 -11.287 1.00 53.88 82 LYS A CA 1
ATOM 684 C C . LYS A 1 82 ? 33.307 3.558 -10.624 1.00 53.88 82 LYS A C 1
ATOM 686 O O . LYS A 1 82 ? 33.801 3.684 -9.504 1.00 53.88 82 LYS A O 1
ATOM 691 N N . LEU A 1 83 ? 32.745 4.584 -11.270 1.00 49.22 83 LEU A N 1
ATOM 692 C CA . LEU A 1 83 ? 32.617 5.919 -10.687 1.00 49.22 83 LEU A CA 1
ATOM 693 C C . LEU A 1 83 ? 31.323 6.020 -9.852 1.00 49.22 83 LEU A C 1
ATOM 695 O O . LEU A 1 83 ? 30.226 5.864 -10.398 1.00 49.22 83 LEU A O 1
ATOM 699 N N . PRO A 1 84 ? 31.412 6.319 -8.537 1.00 53.09 84 PRO A N 1
ATOM 700 C CA . PRO A 1 84 ? 30.258 6.300 -7.632 1.00 53.09 84 PRO A CA 1
ATOM 701 C C . PRO A 1 84 ? 29.167 7.304 -8.030 1.00 53.09 84 PRO A C 1
ATOM 703 O O . PRO A 1 84 ? 27.982 7.042 -7.842 1.00 53.09 84 PRO A O 1
ATOM 706 N N . THR A 1 85 ? 29.558 8.426 -8.635 1.00 45.94 85 THR A N 1
ATOM 707 C CA . THR A 1 85 ? 28.665 9.493 -9.103 1.00 45.94 85 THR A CA 1
ATOM 708 C C . THR A 1 85 ? 27.790 9.063 -10.280 1.00 45.94 85 THR A C 1
ATOM 710 O O . THR A 1 85 ? 26.628 9.453 -10.354 1.00 45.94 85 THR A O 1
ATOM 713 N N . MET A 1 86 ? 28.309 8.231 -11.188 1.00 51.62 86 MET A N 1
ATOM 714 C CA . MET A 1 86 ? 27.576 7.833 -12.393 1.00 51.62 86 MET A CA 1
ATOM 715 C C . MET A 1 86 ? 26.613 6.671 -12.117 1.00 51.62 86 MET A C 1
ATOM 717 O O . MET A 1 86 ? 25.514 6.653 -12.663 1.00 51.62 86 MET A O 1
ATOM 721 N N . ARG A 1 87 ? 26.959 5.755 -11.195 1.00 51.31 87 ARG A N 1
ATOM 722 C CA . ARG A 1 87 ? 26.046 4.689 -10.731 1.00 51.31 87 ARG A CA 1
ATOM 723 C C . ARG A 1 87 ? 24.765 5.255 -10.110 1.00 51.31 87 ARG A C 1
ATOM 725 O O . ARG A 1 87 ? 23.695 4.673 -10.244 1.00 51.31 87 ARG A O 1
ATOM 732 N N . PHE A 1 88 ? 24.878 6.411 -9.460 1.00 50.72 88 PHE A N 1
ATOM 733 C CA . PHE A 1 88 ? 23.739 7.147 -8.922 1.00 50.72 88 PHE A CA 1
ATOM 734 C C . PHE A 1 88 ? 22.869 7.751 -10.033 1.00 50.72 88 PHE A C 1
ATOM 736 O O . PHE A 1 88 ? 21.648 7.685 -9.944 1.00 50.72 88 PHE A O 1
ATOM 743 N N . CYS A 1 89 ? 23.493 8.282 -11.089 1.00 55.03 89 CYS A N 1
ATOM 744 C CA . CYS A 1 89 ? 22.800 8.848 -12.245 1.00 55.03 89 CYS A CA 1
ATOM 745 C C . CYS A 1 89 ? 22.014 7.773 -13.008 1.00 55.03 89 CYS A C 1
ATOM 747 O O . CYS A 1 89 ? 20.837 7.965 -13.278 1.00 55.03 89 CYS A O 1
ATOM 749 N N . PHE A 1 90 ? 22.618 6.608 -13.268 1.00 52.41 90 PHE A N 1
ATOM 750 C CA . PHE A 1 90 ? 21.925 5.510 -13.947 1.00 52.41 90 PHE A CA 1
ATOM 751 C C . PHE A 1 90 ? 20.786 4.923 -13.115 1.00 52.41 90 PHE A C 1
ATOM 753 O O . PHE A 1 90 ? 19.720 4.716 -13.670 1.00 52.41 90 PHE A O 1
ATOM 760 N N . ARG A 1 91 ? 20.940 4.776 -11.790 1.00 51.72 91 ARG A N 1
ATOM 761 C CA . ARG A 1 91 ? 19.828 4.371 -10.911 1.00 51.72 91 ARG A CA 1
ATOM 762 C C . ARG A 1 91 ? 18.664 5.367 -10.950 1.00 51.72 91 ARG A C 1
ATOM 764 O O . ARG A 1 91 ? 17.520 4.950 -11.018 1.00 51.72 91 ARG A O 1
ATOM 771 N N . TYR A 1 92 ? 18.959 6.670 -10.940 1.00 52.16 92 TYR A N 1
ATOM 772 C CA . TYR A 1 92 ? 17.936 7.710 -11.096 1.00 52.16 92 TYR A CA 1
ATOM 773 C C . TYR A 1 92 ? 17.273 7.676 -12.478 1.00 52.16 92 TYR A C 1
ATOM 775 O O . TYR A 1 92 ? 16.084 7.949 -12.586 1.00 52.16 92 TYR A O 1
ATOM 783 N N . TYR A 1 93 ? 18.023 7.356 -13.534 1.00 53.47 93 TYR A N 1
ATOM 784 C CA . TYR A 1 93 ? 17.482 7.241 -14.887 1.00 53.47 93 TYR A CA 1
ATOM 785 C C . TYR A 1 93 ? 16.608 5.995 -15.064 1.00 53.47 93 TYR A C 1
ATOM 787 O O . TYR A 1 93 ? 15.548 6.111 -15.663 1.00 53.47 93 TYR A O 1
ATOM 795 N N . ASP A 1 94 ? 17.010 4.848 -14.523 1.00 58.41 94 ASP A N 1
ATOM 796 C CA . ASP A 1 94 ? 16.243 3.594 -14.560 1.00 58.41 94 ASP A CA 1
ATOM 797 C C . ASP A 1 94 ? 14.911 3.743 -13.810 1.00 58.41 94 ASP A C 1
ATOM 799 O O . ASP A 1 94 ? 13.837 3.431 -14.317 1.00 58.41 94 ASP A O 1
ATOM 803 N N . GLU A 1 95 ? 14.968 4.367 -12.630 1.00 53.97 95 GLU A N 1
ATOM 804 C CA . GLU A 1 95 ? 13.806 4.634 -11.781 1.00 53.97 95 GLU A CA 1
ATOM 805 C C . GLU A 1 95 ? 12.796 5.606 -12.426 1.00 53.97 95 GLU A C 1
ATOM 807 O O . GLU A 1 95 ? 11.592 5.468 -12.205 1.00 53.97 95 GLU A O 1
ATOM 812 N N . TYR A 1 96 ? 13.254 6.563 -13.248 1.00 48.31 96 TYR A N 1
ATOM 813 C CA . TYR A 1 96 ? 12.394 7.604 -13.837 1.00 48.31 96 TYR A CA 1
ATOM 814 C C . TYR A 1 96 ? 12.049 7.424 -15.323 1.00 48.31 96 TYR A C 1
ATOM 816 O O . TYR A 1 96 ? 11.039 7.969 -15.766 1.00 48.31 96 TYR A O 1
ATOM 824 N N . ILE A 1 97 ? 12.862 6.721 -16.113 1.00 56.34 97 ILE A N 1
ATOM 825 C CA . ILE A 1 97 ? 12.726 6.675 -17.581 1.00 56.34 97 ILE A CA 1
ATOM 826 C C . ILE A 1 97 ? 12.398 5.267 -18.091 1.00 56.34 97 ILE A C 1
ATOM 828 O O . ILE A 1 97 ? 11.710 5.161 -19.102 1.00 56.34 97 ILE A O 1
ATOM 832 N N . ASP A 1 98 ? 12.782 4.199 -17.388 1.00 51.72 98 ASP A N 1
ATOM 833 C CA . ASP A 1 98 ? 12.511 2.822 -17.841 1.00 51.72 98 ASP A CA 1
ATOM 834 C C . ASP A 1 98 ? 11.072 2.352 -17.530 1.00 51.72 98 ASP A C 1
ATOM 836 O O . ASP A 1 98 ? 10.600 1.305 -17.961 1.00 51.72 98 ASP A O 1
ATOM 840 N N . GLY A 1 99 ? 10.306 3.179 -16.809 1.00 50.38 99 GLY A N 1
ATOM 841 C CA . GLY A 1 99 ? 8.925 2.889 -16.428 1.00 50.38 99 GLY A CA 1
ATOM 842 C C . GLY A 1 99 ? 7.831 3.521 -17.292 1.00 50.38 99 GLY A C 1
ATOM 843 O O . GLY A 1 99 ? 6.668 3.205 -17.075 1.00 50.38 99 GLY A O 1
ATOM 844 N N . ILE A 1 100 ? 8.128 4.428 -18.224 1.00 53.50 100 ILE A N 1
ATOM 845 C CA . ILE A 1 100 ? 7.096 5.211 -18.941 1.00 53.50 100 ILE A CA 1
ATOM 846 C C . ILE A 1 100 ? 6.467 4.424 -20.106 1.00 53.50 100 ILE A C 1
ATOM 848 O O . ILE A 1 100 ? 6.486 4.846 -21.260 1.00 53.50 100 ILE A O 1
ATOM 852 N N . THR A 1 101 ? 5.864 3.271 -19.812 1.00 61.41 101 THR A N 1
ATOM 853 C CA . THR A 1 101 ? 4.945 2.589 -20.732 1.00 61.41 101 THR A CA 1
ATOM 854 C C . THR A 1 101 ? 3.573 3.264 -20.721 1.00 61.41 101 THR A C 1
ATOM 856 O O . THR A 1 101 ? 3.136 3.843 -19.725 1.00 61.41 101 THR A O 1
ATOM 859 N N . TYR A 1 102 ? 2.867 3.200 -21.855 1.00 56.91 102 TYR A N 1
ATOM 860 C CA . TYR A 1 102 ? 1.541 3.811 -22.020 1.00 56.91 102 TYR A CA 1
ATOM 861 C C . TYR A 1 102 ? 0.545 3.363 -20.935 1.00 56.91 102 TYR A C 1
ATOM 863 O O . TYR A 1 102 ? -0.197 4.188 -20.407 1.00 56.91 102 TYR A O 1
ATOM 871 N N . GLU A 1 103 ? 0.575 2.084 -20.551 1.00 59.41 103 GLU A N 1
ATOM 872 C CA . GLU A 1 103 ? -0.293 1.537 -19.502 1.00 59.41 103 GLU A CA 1
ATOM 873 C C . GLU A 1 103 ? 0.055 2.060 -18.103 1.00 59.41 103 GLU A C 1
ATOM 875 O O . GLU A 1 103 ? -0.841 2.480 -17.376 1.00 59.41 103 GLU A O 1
ATOM 880 N N . LYS A 1 104 ? 1.345 2.140 -17.745 1.00 62.03 104 LYS A N 1
ATOM 881 C CA . LYS A 1 104 ? 1.783 2.683 -16.447 1.00 62.03 104 LYS A CA 1
ATOM 882 C C . LYS A 1 104 ? 1.475 4.176 -16.317 1.00 62.03 104 LYS A C 1
ATOM 884 O O . LYS A 1 104 ? 1.145 4.660 -15.235 1.00 62.03 104 LYS A O 1
ATOM 889 N N . ASN A 1 105 ? 1.524 4.900 -17.435 1.00 67.62 105 ASN A N 1
ATOM 890 C CA . ASN A 1 105 ? 1.078 6.287 -17.502 1.00 67.62 105 ASN A CA 1
ATOM 891 C C . ASN A 1 105 ? -0.428 6.391 -17.241 1.00 67.62 105 ASN A C 1
ATOM 893 O O . ASN A 1 105 ? -0.842 7.223 -16.445 1.00 67.62 105 ASN A O 1
ATOM 897 N N . LEU A 1 106 ? -1.250 5.536 -17.856 1.00 66.50 106 LEU A N 1
ATOM 898 C CA . LEU A 1 106 ? -2.699 5.517 -17.620 1.00 66.50 106 LEU A CA 1
ATOM 899 C C . LEU A 1 106 ? -3.071 5.171 -16.169 1.00 66.50 106 LEU A C 1
ATOM 901 O O . LEU A 1 106 ? -4.010 5.769 -15.640 1.00 66.50 106 LEU A O 1
ATOM 905 N N . ASP A 1 107 ? -2.326 4.265 -15.535 1.00 64.31 107 ASP A N 1
ATOM 906 C CA . ASP A 1 107 ? -2.456 3.931 -14.110 1.00 64.31 107 ASP A CA 1
ATOM 907 C C . ASP A 1 107 ? -2.091 5.132 -13.217 1.00 64.31 107 ASP A C 1
ATOM 909 O O . ASP A 1 107 ? -2.882 5.563 -12.379 1.00 64.31 107 ASP A O 1
ATOM 913 N N . THR A 1 108 ? -0.959 5.786 -13.503 1.00 62.72 108 THR A N 1
ATOM 914 C CA . THR A 1 108 ? -0.512 7.010 -12.807 1.00 62.72 108 THR A CA 1
ATOM 915 C C . THR A 1 108 ? -1.494 8.176 -12.986 1.00 62.72 108 THR A C 1
ATOM 917 O O . THR A 1 108 ? -1.678 8.985 -12.078 1.00 62.72 108 THR A O 1
ATOM 920 N N . PHE A 1 109 ? -2.158 8.265 -14.144 1.00 65.94 109 PHE A N 1
ATOM 921 C CA . PHE A 1 109 ? -3.196 9.260 -14.428 1.00 65.94 109 PHE A CA 1
ATOM 922 C C . PHE A 1 109 ? -4.577 8.889 -13.857 1.00 65.94 109 PHE A C 1
ATOM 924 O O . PHE A 1 109 ? -5.534 9.637 -14.062 1.00 65.94 109 PHE A O 1
ATOM 931 N N . GLY A 1 110 ? -4.696 7.777 -13.121 1.00 59.28 110 GLY A N 1
ATOM 932 C CA . GLY A 1 110 ? -5.911 7.411 -12.394 1.00 59.28 110 GLY A CA 1
ATOM 933 C C . GLY A 1 110 ? -7.060 6.957 -13.294 1.00 59.28 110 GLY A C 1
ATOM 934 O O . GLY A 1 110 ? -8.227 7.175 -12.960 1.00 59.28 110 GLY A O 1
ATOM 935 N N . LYS A 1 111 ? -6.768 6.353 -14.454 1.00 54.78 111 LYS A N 1
ATOM 936 C CA . LYS A 1 111 ? -7.815 5.801 -15.321 1.00 54.78 111 LYS A CA 1
ATOM 937 C C . LYS A 1 111 ? -8.427 4.560 -14.664 1.00 54.78 111 LYS A C 1
ATOM 939 O O . LYS A 1 111 ? -7.896 3.462 -14.764 1.00 54.78 111 LYS A O 1
ATOM 944 N N . VAL A 1 112 ? -9.581 4.739 -14.030 1.00 55.31 112 VAL A N 1
ATOM 945 C CA . VAL A 1 112 ? -10.371 3.644 -13.456 1.00 55.31 112 VAL A CA 1
ATOM 946 C C . VAL A 1 112 ? -11.033 2.862 -14.594 1.00 55.31 112 VAL A C 1
ATOM 948 O O . VAL A 1 112 ? -11.870 3.402 -15.318 1.00 55.31 112 VAL A O 1
ATOM 951 N N . SER A 1 113 ? -10.644 1.600 -14.783 1.00 54.72 113 SER A N 1
ATOM 952 C CA . SER A 1 113 ? -11.397 0.671 -15.630 1.00 54.72 113 SER A CA 1
ATOM 953 C C . SER A 1 113 ? -12.621 0.179 -14.856 1.00 54.72 113 SER A C 1
ATOM 955 O O . SER A 1 113 ? -12.481 -0.299 -13.732 1.00 54.72 113 SER A O 1
ATOM 957 N N . TYR A 1 114 ? -13.817 0.286 -15.439 1.00 54.72 114 TYR A N 1
ATOM 958 C CA . TYR A 1 114 ? -15.061 -0.182 -14.806 1.00 54.72 114 TYR A CA 1
ATOM 959 C C . TYR A 1 114 ? -15.100 -1.705 -14.612 1.00 54.72 114 TYR A C 1
ATOM 961 O O . TYR A 1 114 ? -15.856 -2.189 -13.774 1.00 54.72 114 TYR A O 1
ATOM 969 N N . ASP A 1 115 ? -14.275 -2.444 -15.356 1.00 56.25 115 ASP A N 1
ATOM 970 C CA . ASP A 1 115 ? -14.253 -3.908 -15.343 1.00 56.25 115 ASP A CA 1
ATOM 971 C C . ASP A 1 115 ? -13.411 -4.504 -14.196 1.00 56.25 115 ASP A C 1
ATOM 973 O O . ASP A 1 115 ? -13.501 -5.701 -13.935 1.00 56.25 115 ASP A O 1
ATOM 977 N N . ALA A 1 116 ? -12.604 -3.695 -13.495 1.00 56.56 116 ALA A N 1
ATOM 978 C CA . ALA A 1 116 ? -11.749 -4.152 -12.394 1.00 56.56 116 ALA A CA 1
ATOM 979 C C . ALA A 1 116 ? -11.592 -3.065 -11.310 1.00 56.56 116 ALA A C 1
ATOM 981 O O . ALA A 1 116 ? -10.559 -2.391 -11.249 1.00 56.56 116 ALA A O 1
ATOM 982 N N . PRO A 1 117 ? -12.609 -2.848 -10.454 1.00 63.78 117 PRO A N 1
ATOM 983 C CA . PRO A 1 117 ? -12.493 -1.899 -9.354 1.00 63.78 117 PRO A CA 1
ATOM 984 C C . PRO A 1 117 ? -11.438 -2.381 -8.346 1.00 63.78 117 PRO A C 1
ATOM 986 O O . PRO A 1 117 ? -11.541 -3.478 -7.806 1.00 63.78 117 PRO A O 1
ATOM 989 N N . ALA A 1 118 ? -10.428 -1.550 -8.074 1.00 66.38 118 ALA A N 1
ATOM 990 C CA . ALA A 1 118 ? -9.359 -1.875 -7.124 1.00 66.38 118 ALA A CA 1
ATOM 991 C C . ALA A 1 118 ? -9.804 -1.743 -5.653 1.00 66.38 118 ALA A C 1
ATOM 993 O O . ALA A 1 118 ? -9.324 -2.471 -4.788 1.00 66.38 118 ALA A O 1
ATOM 994 N N . SER A 1 119 ? -10.723 -0.818 -5.359 1.00 66.50 119 SER A N 1
ATOM 995 C CA . SER A 1 119 ? -11.295 -0.608 -4.026 1.00 66.50 119 SER A CA 1
ATOM 996 C C . SER A 1 119 ? -12.621 0.156 -4.109 1.00 66.50 119 SER A C 1
ATOM 998 O O . SER A 1 119 ? -12.831 0.967 -5.013 1.00 66.50 119 SER A O 1
ATOM 1000 N N . ILE A 1 120 ? -13.536 -0.117 -3.174 1.00 77.31 120 ILE A N 1
ATOM 1001 C CA . ILE A 1 120 ? -14.834 0.561 -3.060 1.00 77.31 120 ILE A CA 1
ATOM 1002 C C . ILE A 1 120 ? -14.920 1.170 -1.660 1.00 77.31 120 ILE A C 1
ATOM 1004 O O . ILE A 1 120 ? -14.821 0.454 -0.666 1.00 77.31 120 ILE A O 1
ATOM 1008 N N . SER A 1 121 ? -15.120 2.485 -1.584 1.00 79.19 121 SER A N 1
ATOM 1009 C CA . SER A 1 121 ? -15.344 3.204 -0.325 1.00 79.19 121 SER A CA 1
ATOM 1010 C C . SER A 1 121 ? -16.835 3.471 -0.151 1.00 79.19 121 SER A C 1
ATOM 1012 O O . SER A 1 121 ? -17.430 4.189 -0.955 1.00 79.19 121 SER A O 1
ATOM 1014 N N . ILE A 1 122 ? -17.438 2.899 0.891 1.00 79.38 122 ILE A N 1
ATOM 1015 C CA . ILE A 1 122 ? -18.857 3.080 1.222 1.00 79.38 122 ILE A CA 1
ATOM 1016 C C . ILE A 1 122 ? -18.952 3.998 2.441 1.00 79.38 122 ILE A C 1
ATOM 1018 O O . ILE A 1 122 ? -18.281 3.768 3.446 1.00 79.38 122 ILE A O 1
ATOM 1022 N N . TYR A 1 123 ? -19.789 5.029 2.347 1.00 81.62 123 TYR A N 1
ATOM 1023 C CA . TYR A 1 123 ? -20.083 5.952 3.441 1.00 81.62 123 TYR A CA 1
ATOM 1024 C C . TYR A 1 123 ? -21.559 5.822 3.806 1.00 81.62 123 TYR A C 1
ATOM 1026 O O . TYR A 1 123 ? -22.415 5.844 2.923 1.00 81.62 123 TYR A O 1
ATOM 1034 N N . THR A 1 124 ? -21.847 5.674 5.095 1.00 81.81 124 THR A N 1
ATOM 1035 C CA . THR A 1 124 ? -23.207 5.549 5.625 1.00 81.81 124 THR A CA 1
ATOM 1036 C C . THR A 1 124 ? -23.510 6.720 6.548 1.00 81.81 124 THR A C 1
ATOM 1038 O O . THR A 1 124 ? -22.654 7.128 7.334 1.00 81.81 124 THR A O 1
ATOM 1041 N N . ASP A 1 125 ? -24.734 7.240 6.471 1.00 83.56 125 ASP A N 1
ATOM 1042 C CA . ASP A 1 125 ? -25.162 8.388 7.277 1.00 83.56 125 ASP A CA 1
ATOM 1043 C C . ASP A 1 125 ? -25.539 7.993 8.720 1.00 83.56 125 ASP A C 1
ATOM 1045 O O . ASP A 1 125 ? -25.532 8.842 9.612 1.00 83.56 125 ASP A O 1
ATOM 1049 N N . SER A 1 126 ? -25.844 6.712 8.971 1.00 83.81 126 SER A N 1
ATOM 1050 C CA . SER A 1 126 ? -26.241 6.186 10.286 1.00 83.81 126 SER A CA 1
ATOM 1051 C C . SER A 1 126 ? -25.483 4.909 10.682 1.00 83.81 126 SER A C 1
ATOM 1053 O O . SER A 1 126 ? -24.860 4.243 9.847 1.00 83.81 126 SER A O 1
ATOM 1055 N N . PHE A 1 127 ? -25.533 4.560 11.975 1.00 81.69 127 PHE A N 1
ATOM 1056 C CA . PHE A 1 127 ? -24.950 3.314 12.490 1.00 81.69 127 PHE A CA 1
ATOM 1057 C C . PHE A 1 127 ? -25.767 2.090 12.063 1.00 81.69 127 PHE A C 1
ATOM 1059 O O . PHE A 1 127 ? -25.206 1.026 11.819 1.00 81.69 127 PHE A O 1
ATOM 1066 N N . GLU A 1 128 ? -27.079 2.245 11.938 1.00 83.81 128 GLU A N 1
ATOM 1067 C CA . GLU A 1 128 ? -27.999 1.211 11.480 1.00 83.81 128 GLU A CA 1
ATOM 1068 C C . GLU A 1 128 ? -27.744 0.845 10.012 1.00 83.81 128 GLU A C 1
ATOM 1070 O O . GLU A 1 128 ? -27.714 -0.336 9.665 1.00 83.81 128 GLU A O 1
ATOM 1075 N N . ASP A 1 129 ? -27.489 1.842 9.159 1.00 85.50 129 ASP A N 1
ATOM 1076 C CA . ASP A 1 129 ? -27.162 1.615 7.748 1.00 85.50 129 ASP A CA 1
ATOM 1077 C C . ASP A 1 129 ? -25.795 0.942 7.589 1.00 85.50 129 ASP A C 1
ATOM 1079 O O . ASP A 1 129 ? -25.634 0.042 6.765 1.00 85.50 129 ASP A O 1
ATOM 1083 N N . LYS A 1 130 ? -24.815 1.334 8.412 1.00 84.38 130 LYS A N 1
ATOM 1084 C CA . LYS A 1 130 ? -23.506 0.668 8.492 1.00 84.38 130 LYS A CA 1
ATOM 1085 C C . LYS A 1 130 ? -23.663 -0.812 8.834 1.00 84.38 130 LYS A C 1
ATOM 1087 O O . LYS A 1 130 ? -23.079 -1.663 8.169 1.00 84.38 130 LYS A O 1
ATOM 1092 N N . GLU A 1 131 ? -24.471 -1.114 9.845 1.00 84.94 131 GLU A N 1
ATOM 1093 C CA . GLU A 1 131 ? -24.733 -2.484 10.284 1.00 84.94 131 GLU A CA 1
ATOM 1094 C C . GLU A 1 131 ? -25.418 -3.306 9.180 1.00 84.94 131 GLU A C 1
ATOM 1096 O O . GLU A 1 131 ? -25.037 -4.448 8.918 1.00 84.94 131 GLU A O 1
ATOM 1101 N N . ALA A 1 132 ? -26.374 -2.708 8.463 1.00 86.12 132 ALA A N 1
ATOM 1102 C CA . ALA A 1 132 ? -27.027 -3.340 7.320 1.00 86.12 132 ALA A CA 1
ATOM 1103 C C . ALA A 1 132 ? -26.041 -3.653 6.177 1.00 86.12 132 ALA A C 1
ATOM 1105 O O . ALA A 1 132 ? -26.138 -4.713 5.550 1.00 86.12 132 ALA A O 1
ATOM 1106 N N . VAL A 1 133 ? -25.072 -2.768 5.919 1.00 86.56 133 VAL A N 1
ATOM 1107 C CA . VAL A 1 133 ? -24.007 -2.992 4.927 1.00 86.56 133 VAL A CA 1
ATOM 1108 C C . VAL A 1 133 ? -23.081 -4.129 5.364 1.00 86.56 133 VAL A C 1
ATOM 1110 O O . VAL A 1 133 ? -22.847 -5.040 4.568 1.00 86.56 133 VAL A O 1
ATOM 1113 N N . SER A 1 134 ? -22.616 -4.139 6.617 1.00 86.06 134 SER A N 1
ATOM 1114 C CA . SER A 1 134 ? -21.796 -5.234 7.160 1.00 86.06 134 SER A CA 1
ATOM 1115 C C . SER A 1 134 ? -22.515 -6.582 7.050 1.00 86.06 134 SER A C 1
ATOM 1117 O O . SER A 1 134 ? -21.956 -7.545 6.526 1.00 86.06 134 SER A O 1
ATOM 1119 N N . GLN A 1 135 ? -23.798 -6.639 7.424 1.00 86.44 135 GLN A N 1
ATOM 1120 C CA . GLN A 1 135 ? -24.615 -7.851 7.300 1.00 86.44 135 GLN A CA 1
ATOM 1121 C C . GLN A 1 135 ? -24.796 -8.298 5.844 1.00 86.44 135 GLN A C 1
ATOM 1123 O O . GLN A 1 135 ? -24.787 -9.496 5.557 1.00 86.44 135 GLN A O 1
ATOM 1128 N N . CYS A 1 136 ? -24.950 -7.359 4.908 1.00 87.12 136 CYS A N 1
ATOM 1129 C CA . CYS A 1 136 ? -25.025 -7.665 3.482 1.00 87.12 136 CYS A CA 1
ATOM 1130 C C . CYS A 1 136 ? -23.727 -8.325 2.986 1.00 87.12 136 CYS A C 1
ATOM 1132 O O . CYS A 1 136 ? -23.780 -9.360 2.316 1.00 87.12 136 CYS A O 1
ATOM 1134 N N . ILE A 1 137 ? -22.570 -7.781 3.379 1.00 87.38 137 ILE A N 1
ATOM 1135 C CA . ILE A 1 137 ? -21.252 -8.319 3.015 1.00 87.38 137 ILE A CA 1
ATOM 1136 C C . ILE A 1 137 ? -21.032 -9.701 3.641 1.00 87.38 137 ILE A C 1
ATOM 1138 O O . ILE A 1 137 ? -20.601 -10.627 2.954 1.00 87.38 137 ILE A O 1
ATOM 1142 N N . GLU A 1 138 ? -21.382 -9.889 4.913 1.00 88.12 138 GLU A N 1
ATOM 1143 C CA . GLU A 1 138 ? -21.306 -11.201 5.562 1.00 88.12 138 GLU A CA 1
ATOM 1144 C C . GLU A 1 138 ? -22.190 -12.244 4.877 1.00 88.12 138 GLU A C 1
ATOM 1146 O O . GLU A 1 138 ? -21.779 -13.390 4.693 1.00 88.12 138 GLU A O 1
ATOM 1151 N N . ASN A 1 139 ? -23.413 -11.867 4.503 1.00 90.00 139 ASN A N 1
ATOM 1152 C CA . ASN A 1 139 ? -24.337 -12.767 3.823 1.00 90.00 139 ASN A CA 1
ATOM 1153 C C . ASN A 1 139 ? -23.826 -13.151 2.434 1.00 90.00 139 ASN A C 1
ATOM 1155 O O . ASN A 1 139 ? -23.893 -14.325 2.076 1.00 90.00 139 ASN A O 1
ATOM 1159 N N . TYR A 1 140 ? -23.248 -12.204 1.694 1.00 87.38 140 TYR A N 1
ATOM 1160 C CA . TYR A 1 140 ? -22.566 -12.494 0.438 1.00 87.38 140 TYR A CA 1
ATOM 1161 C C . TYR A 1 140 ? -21.393 -13.465 0.652 1.00 87.38 140 TYR A C 1
ATOM 1163 O O . TYR A 1 140 ? -21.341 -14.517 0.015 1.00 87.38 140 TYR A O 1
ATOM 1171 N N . ASN A 1 141 ? -20.523 -13.187 1.627 1.00 89.19 141 ASN A N 1
ATOM 1172 C CA . ASN A 1 141 ? -19.345 -14.001 1.948 1.00 89.19 141 ASN A CA 1
ATOM 1173 C C . ASN A 1 141 ? -19.671 -15.434 2.397 1.00 89.19 141 ASN A C 1
ATOM 1175 O O . ASN A 1 141 ? -18.835 -16.324 2.248 1.00 89.19 141 ASN A O 1
ATOM 1179 N N . LYS A 1 142 ? -20.880 -15.682 2.918 1.00 89.19 142 LYS A N 1
ATOM 1180 C CA . LYS A 1 142 ? -21.377 -17.035 3.236 1.00 89.19 142 LYS A CA 1
ATOM 1181 C C . LYS A 1 142 ? -21.754 -17.844 1.990 1.00 89.19 142 LYS A C 1
ATOM 1183 O O . LYS A 1 142 ? -21.816 -19.067 2.067 1.00 89.19 142 LYS A O 1
ATOM 1188 N N . THR A 1 143 ? -22.047 -17.179 0.873 1.00 84.31 143 THR A N 1
ATOM 1189 C CA . THR A 1 143 ? -22.537 -17.811 -0.367 1.00 84.31 143 THR A CA 1
ATOM 1190 C C . THR A 1 143 ? -21.461 -18.030 -1.429 1.00 84.31 143 THR A C 1
ATOM 1192 O O . THR A 1 143 ? -21.729 -18.705 -2.421 1.00 84.31 143 THR A O 1
ATOM 1195 N N . VAL A 1 144 ? -20.258 -17.489 -1.225 1.00 87.38 144 VAL A N 1
ATOM 1196 C CA . VAL A 1 144 ? -19.150 -17.524 -2.191 1.00 87.38 144 VAL A CA 1
ATOM 1197 C C . VAL A 1 144 ? -17.938 -18.286 -1.650 1.00 87.38 144 VAL A C 1
ATOM 1199 O O . VAL A 1 144 ? -17.772 -18.438 -0.438 1.00 87.38 144 VAL A O 1
ATOM 1202 N N . ASP A 1 145 ? -17.099 -18.771 -2.566 1.00 83.12 145 ASP A N 1
ATOM 1203 C CA . ASP A 1 145 ? -15.830 -19.439 -2.252 1.00 83.12 145 ASP A CA 1
ATOM 1204 C C . ASP A 1 145 ? -14.795 -18.449 -1.677 1.00 83.12 145 ASP A C 1
ATOM 1206 O O . ASP A 1 145 ? -14.938 -17.235 -1.845 1.00 83.12 145 ASP A O 1
ATOM 1210 N N . GLU A 1 146 ? -13.755 -18.948 -1.000 1.00 77.00 146 GLU A N 1
ATOM 1211 C CA . GLU A 1 146 ? -12.757 -18.128 -0.289 1.00 77.00 146 GLU A CA 1
ATOM 1212 C C . GLU A 1 146 ? -12.081 -17.100 -1.202 1.00 77.00 146 GLU A C 1
ATOM 1214 O O . GLU A 1 146 ? -11.910 -15.950 -0.798 1.00 77.00 146 GLU A O 1
ATOM 1219 N N . ASP A 1 147 ? -11.804 -17.482 -2.450 1.00 75.19 147 ASP A N 1
ATOM 1220 C CA . ASP A 1 147 ? -11.170 -16.631 -3.465 1.00 75.19 147 ASP A CA 1
ATOM 1221 C C . ASP A 1 147 ? -12.062 -15.466 -3.933 1.00 75.19 147 ASP A C 1
ATOM 1223 O O . ASP A 1 147 ? -11.582 -14.515 -4.545 1.00 75.19 147 ASP A O 1
ATOM 1227 N N . SER A 1 148 ? -13.370 -15.528 -3.665 1.00 78.00 148 SER A N 1
ATOM 1228 C CA . SER A 1 148 ? -14.355 -14.506 -4.052 1.00 78.00 148 SER A CA 1
ATOM 1229 C C . SER A 1 148 ? -14.945 -13.752 -2.858 1.00 78.00 148 SER A C 1
ATOM 1231 O O . SER A 1 148 ? -15.898 -12.984 -3.025 1.00 78.00 148 SER A O 1
ATOM 1233 N N . ARG A 1 149 ? -14.407 -13.962 -1.648 1.00 82.81 149 ARG A N 1
ATOM 1234 C CA . ARG A 1 149 ? -14.848 -13.240 -0.451 1.00 82.81 149 ARG A CA 1
ATOM 1235 C C . ARG A 1 149 ? -14.436 -11.774 -0.515 1.00 82.81 149 ARG A C 1
ATOM 1237 O O . ARG A 1 149 ? -13.307 -11.422 -0.846 1.00 82.81 149 ARG A O 1
ATOM 1244 N N . ILE A 1 150 ? -15.358 -10.913 -0.110 1.00 82.88 150 ILE A N 1
ATOM 1245 C CA . ILE A 1 150 ? -15.123 -9.488 0.073 1.00 82.88 150 ILE A CA 1
ATOM 1246 C C . ILE A 1 150 ? -14.426 -9.295 1.419 1.00 82.88 150 ILE A C 1
ATOM 1248 O O . ILE A 1 150 ? -15.014 -9.545 2.473 1.00 82.88 150 ILE A O 1
ATOM 1252 N N . SER A 1 151 ? -13.180 -8.826 1.383 1.00 81.81 151 SER A N 1
ATOM 1253 C CA . SER A 1 151 ? -12.488 -8.317 2.566 1.00 81.81 151 SER A CA 1
ATOM 1254 C C . SER A 1 151 ? -12.830 -6.841 2.743 1.00 81.81 151 SER A C 1
ATOM 1256 O O . SER A 1 151 ? -12.629 -6.044 1.826 1.00 81.81 151 SER A O 1
ATOM 1258 N N . TYR A 1 152 ? -13.362 -6.475 3.906 1.00 82.00 152 TYR A N 1
ATOM 1259 C CA . TYR A 1 152 ? -13.666 -5.090 4.256 1.00 82.00 152 TYR A CA 1
ATOM 1260 C C . TYR A 1 152 ? -13.032 -4.738 5.603 1.00 82.00 152 TYR A C 1
ATOM 1262 O O . TYR A 1 152 ? -12.758 -5.607 6.428 1.00 82.00 152 TYR A O 1
ATOM 1270 N N . THR A 1 153 ? -12.745 -3.454 5.815 1.00 83.00 153 THR A N 1
ATOM 1271 C CA . THR A 1 153 ? -12.174 -2.944 7.068 1.00 83.00 153 THR A CA 1
ATOM 1272 C C . THR A 1 153 ? -13.043 -1.817 7.594 1.00 83.00 153 THR A C 1
ATOM 1274 O O . THR A 1 153 ? -13.290 -0.839 6.892 1.00 83.00 153 THR A O 1
ATOM 1277 N N . ASP A 1 154 ? -13.478 -1.951 8.844 1.00 84.00 154 ASP A N 1
ATOM 1278 C CA . ASP A 1 154 ? -14.353 -0.996 9.506 1.00 84.00 154 ASP A CA 1
ATOM 1279 C C . ASP A 1 154 ? -13.585 -0.141 10.515 1.00 84.00 154 ASP A C 1
ATOM 1281 O O . ASP A 1 154 ? -13.298 -0.551 11.640 1.00 84.00 154 ASP A O 1
ATOM 1285 N N . TYR A 1 155 ? -13.238 1.079 10.115 1.00 80.56 155 TYR A N 1
ATOM 1286 C CA . TYR A 1 155 ? -12.478 1.977 10.979 1.00 80.56 155 TYR A CA 1
ATOM 1287 C C . TYR A 1 155 ? -13.258 2.416 12.222 1.00 80.56 155 TYR A C 1
ATOM 1289 O O . TYR A 1 155 ? -12.653 2.607 13.273 1.00 80.56 155 TYR A O 1
ATOM 1297 N N . VAL A 1 156 ? -14.580 2.573 12.131 1.00 82.75 156 VAL A N 1
ATOM 1298 C CA . VAL A 1 156 ? -15.392 3.041 13.264 1.00 82.75 156 VAL A CA 1
ATOM 1299 C C . VAL A 1 156 ? -15.506 1.942 14.313 1.00 82.75 156 VAL A C 1
ATOM 1301 O O . VAL A 1 156 ? -15.343 2.210 15.501 1.00 82.75 156 VAL A O 1
ATOM 1304 N N . GLU A 1 157 ? -15.721 0.700 13.885 1.00 83.06 157 GLU A N 1
ATOM 1305 C CA . GLU A 1 157 ? -15.755 -0.453 14.785 1.00 83.06 157 GLU A CA 1
ATOM 1306 C C . GLU A 1 157 ? -14.400 -0.693 15.458 1.00 83.06 157 GLU A C 1
ATOM 1308 O O . GLU A 1 157 ? -14.342 -0.863 16.676 1.00 83.06 157 GLU A O 1
ATOM 1313 N N . LEU A 1 158 ? -13.301 -0.621 14.700 1.00 85.06 158 LEU A N 1
ATOM 1314 C CA . LEU A 1 158 ? -11.951 -0.762 15.250 1.00 85.06 158 LEU A CA 1
ATOM 1315 C C . LEU A 1 158 ? -11.642 0.312 16.302 1.00 85.06 158 LEU A C 1
ATOM 1317 O O . LEU A 1 158 ? -11.066 0.013 17.352 1.00 85.06 158 LEU A O 1
ATOM 1321 N N . LEU A 1 159 ? -12.047 1.559 16.051 1.00 86.06 159 LEU A N 1
ATOM 1322 C CA . LEU A 1 159 ? -11.867 2.652 17.005 1.00 86.06 159 LEU A CA 1
ATOM 1323 C C . LEU A 1 159 ? -12.720 2.452 18.261 1.00 86.06 159 LEU A C 1
ATOM 1325 O O . LEU A 1 159 ? -12.192 2.570 19.366 1.00 86.06 159 LEU A O 1
ATOM 1329 N N . THR A 1 160 ? -13.999 2.098 18.120 1.00 86.38 160 THR A N 1
ATOM 1330 C CA . THR A 1 160 ? -14.874 1.834 19.271 1.00 86.38 160 THR A CA 1
ATOM 1331 C C . THR A 1 160 ? -14.389 0.637 20.081 1.00 86.38 160 THR A C 1
ATOM 1333 O O . THR A 1 160 ? -14.359 0.709 21.304 1.00 86.38 160 THR A O 1
ATOM 1336 N N . SER A 1 161 ? -13.942 -0.438 19.432 1.00 87.62 161 SER A N 1
ATOM 1337 C CA . SER A 1 161 ? -13.378 -1.611 20.108 1.00 87.62 161 SER A CA 1
ATOM 1338 C C . SER A 1 161 ? -12.136 -1.252 20.934 1.00 87.62 161 SER A C 1
ATOM 1340 O O . SER A 1 161 ? -12.041 -1.611 22.110 1.00 87.62 161 SER A O 1
ATOM 1342 N N . SER A 1 162 ? -11.222 -0.461 20.360 1.00 91.12 162 SER A N 1
ATOM 1343 C CA . SER A 1 162 ? -10.030 0.035 21.059 1.00 91.12 162 SER A CA 1
ATOM 1344 C C . SER A 1 162 ? -10.393 0.918 22.260 1.00 91.12 162 SER A C 1
ATOM 1346 O O . SER A 1 162 ? -9.870 0.723 23.360 1.00 91.12 162 SER A O 1
ATOM 1348 N N . LEU A 1 163 ? -11.342 1.844 22.080 1.00 91.38 163 LEU A N 1
ATOM 1349 C CA . LEU A 1 163 ? -11.827 2.715 23.153 1.00 91.38 163 LEU A CA 1
ATOM 1350 C C . LEU A 1 163 ? -12.486 1.916 24.284 1.00 91.38 163 LEU A C 1
ATOM 1352 O O . LEU A 1 163 ? -12.165 2.144 25.449 1.00 91.38 163 LEU A O 1
ATOM 1356 N N . THR A 1 164 ? -13.351 0.955 23.960 1.00 90.81 164 THR A N 1
ATOM 1357 C CA . THR A 1 164 ? -14.000 0.085 24.950 1.00 90.81 164 THR A CA 1
ATOM 1358 C C . THR A 1 164 ? -12.967 -0.727 25.726 1.00 90.81 164 THR A C 1
ATOM 1360 O O . THR A 1 164 ? -13.003 -0.729 26.952 1.00 90.81 164 THR A O 1
ATOM 1363 N N . SER A 1 165 ? -11.969 -1.314 25.054 1.00 90.88 165 SER A N 1
ATOM 1364 C CA . SER A 1 165 ? -10.904 -2.069 25.726 1.00 90.88 165 SER A CA 1
ATOM 1365 C C . SER A 1 165 ? -10.099 -1.211 26.713 1.00 90.88 165 SER A C 1
ATOM 1367 O O . SER A 1 165 ? -9.811 -1.656 27.826 1.00 90.88 165 SER A O 1
ATOM 1369 N N . MET A 1 166 ? -9.772 0.038 26.357 1.00 92.50 166 MET A N 1
ATOM 1370 C CA . MET A 1 166 ? -9.099 0.961 27.281 1.00 92.50 166 MET A CA 1
ATOM 1371 C C . MET A 1 166 ? -9.971 1.289 28.498 1.00 92.50 166 MET A C 1
ATOM 1373 O O . MET A 1 166 ? -9.478 1.295 29.630 1.00 92.50 166 MET A O 1
ATOM 1377 N N . VAL A 1 167 ? -11.262 1.547 28.276 1.00 93.44 167 VAL A N 1
ATOM 1378 C CA . VAL A 1 167 ? -12.222 1.832 29.350 1.00 93.44 167 VAL A CA 1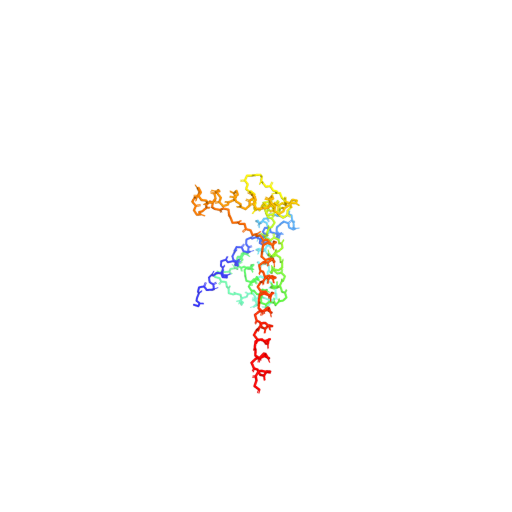
ATOM 1379 C C . VAL A 1 167 ? -12.386 0.625 30.272 1.00 93.44 167 VAL A C 1
ATOM 1381 O O . VAL A 1 167 ? -12.392 0.801 31.492 1.00 93.44 167 VAL A O 1
ATOM 1384 N N . ASP A 1 168 ? -12.450 -0.589 29.729 1.00 93.31 168 ASP A N 1
ATOM 1385 C CA . ASP A 1 168 ? -12.568 -1.822 30.507 1.00 93.31 168 ASP A CA 1
ATOM 1386 C C . ASP A 1 168 ? -11.358 -2.020 31.422 1.00 93.31 168 ASP A C 1
ATOM 1388 O O . ASP A 1 168 ? -11.519 -2.261 32.619 1.00 93.31 168 ASP A O 1
ATOM 1392 N N . VAL A 1 169 ? -10.138 -1.839 30.904 1.00 96.12 169 VAL A N 1
ATOM 1393 C CA . VAL A 1 169 ? -8.908 -1.952 31.707 1.00 96.12 169 VAL A CA 1
ATOM 1394 C C . VAL A 1 169 ? -8.916 -0.954 32.866 1.00 96.12 169 VAL A C 1
ATOM 1396 O O . VAL A 1 169 ? -8.645 -1.332 34.008 1.00 96.12 169 VAL A O 1
ATOM 1399 N N . ILE A 1 170 ? -9.268 0.309 32.605 1.00 94.94 170 ILE A N 1
ATOM 1400 C CA . ILE A 1 170 ? -9.345 1.339 33.651 1.00 94.94 170 ILE A CA 1
ATOM 1401 C C . ILE A 1 170 ? -10.437 0.992 34.671 1.00 94.94 170 ILE A C 1
ATOM 1403 O O . ILE A 1 170 ? -10.206 1.091 35.877 1.00 94.94 170 ILE A O 1
ATOM 1407 N N . SER A 1 171 ? -11.600 0.535 34.209 1.00 95.06 171 SER A N 1
ATOM 1408 C CA . SER A 1 171 ? -12.727 0.153 35.066 1.00 95.06 171 SER A CA 1
ATOM 1409 C C . SER A 1 171 ? -12.353 -0.996 36.001 1.00 95.06 171 SER A C 1
ATOM 1411 O O . SER A 1 171 ? -12.587 -0.904 37.206 1.00 95.06 171 SER A O 1
ATOM 1413 N N . TYR A 1 172 ? -11.686 -2.036 35.491 1.00 94.94 172 TYR A N 1
ATOM 1414 C CA . TYR A 1 172 ? -11.199 -3.150 36.306 1.00 94.94 172 TYR A CA 1
ATOM 1415 C C . TYR A 1 172 ? -10.192 -2.698 37.368 1.00 94.94 172 TYR A C 1
ATOM 1417 O O . TYR A 1 172 ? -10.294 -3.113 38.525 1.00 94.94 172 TYR A O 1
ATOM 1425 N N . VAL A 1 173 ? -9.252 -1.819 37.011 1.00 95.75 173 VAL A N 1
ATOM 1426 C CA . VAL A 1 173 ? -8.256 -1.290 37.957 1.00 95.75 173 VAL A CA 1
ATOM 1427 C C . VAL A 1 173 ? -8.924 -0.465 39.061 1.00 95.75 173 VAL A C 1
ATOM 1429 O O . VAL A 1 173 ? -8.595 -0.638 40.236 1.00 95.75 173 VAL A O 1
ATOM 1432 N N . LEU A 1 174 ? -9.891 0.390 38.717 1.00 95.31 174 LEU A N 1
ATOM 1433 C CA . LEU A 1 174 ? -10.618 1.202 39.695 1.00 95.31 174 LEU A CA 1
ATOM 1434 C C . LEU A 1 174 ? -11.474 0.342 40.632 1.00 95.31 174 LEU A C 1
ATOM 1436 O O . LEU A 1 174 ? -11.441 0.548 41.844 1.00 95.31 174 LEU A O 1
ATOM 1440 N N . ILE A 1 175 ? -12.194 -0.652 40.102 1.00 93.19 175 ILE A N 1
ATOM 1441 C CA . ILE A 1 175 ? -12.994 -1.583 40.912 1.00 93.19 175 ILE A CA 1
ATOM 1442 C C . ILE A 1 175 ? -12.092 -2.362 41.877 1.00 93.19 175 ILE A C 1
ATOM 1444 O O . ILE A 1 175 ? -12.413 -2.473 43.061 1.00 93.19 175 ILE A O 1
ATOM 1448 N N . ALA A 1 176 ? -10.938 -2.849 41.410 1.00 93.38 176 ALA A N 1
ATOM 1449 C CA . ALA A 1 176 ? -9.970 -3.541 42.257 1.00 93.38 176 ALA A CA 1
ATOM 1450 C C . ALA A 1 176 ? -9.422 -2.629 43.370 1.00 93.38 17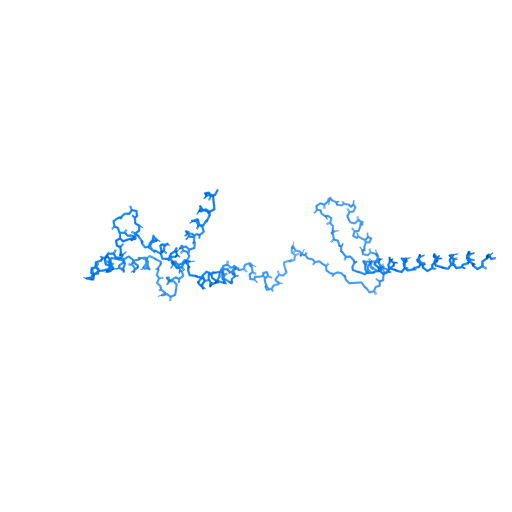6 ALA A C 1
ATOM 1452 O O . ALA A 1 176 ? -9.333 -3.044 44.526 1.00 93.38 176 ALA A O 1
ATOM 1453 N N . PHE A 1 177 ? -9.112 -1.369 43.049 1.00 94.94 177 PHE A N 1
ATOM 1454 C CA . PHE A 1 177 ? -8.633 -0.388 44.024 1.00 94.94 177 PHE A CA 1
ATOM 1455 C C . PHE A 1 177 ? -9.679 -0.072 45.103 1.00 94.94 177 PHE A C 1
ATOM 1457 O O . PHE A 1 177 ? -9.362 -0.023 46.295 1.00 94.94 177 PHE A O 1
ATOM 1464 N N . VAL A 1 178 ? -10.940 0.093 44.703 1.00 94.75 178 VAL A N 1
ATOM 1465 C CA . VAL A 1 178 ? -12.057 0.318 45.630 1.00 94.75 178 VAL A CA 1
ATOM 1466 C C . VAL A 1 178 ? -12.289 -0.912 46.512 1.00 94.75 178 VAL A C 1
ATOM 1468 O O . VAL A 1 178 ? -12.466 -0.769 47.721 1.00 94.75 178 VAL A O 1
ATOM 1471 N N . ALA A 1 179 ? -12.224 -2.120 45.947 1.00 93.75 179 ALA A N 1
ATOM 1472 C CA . ALA 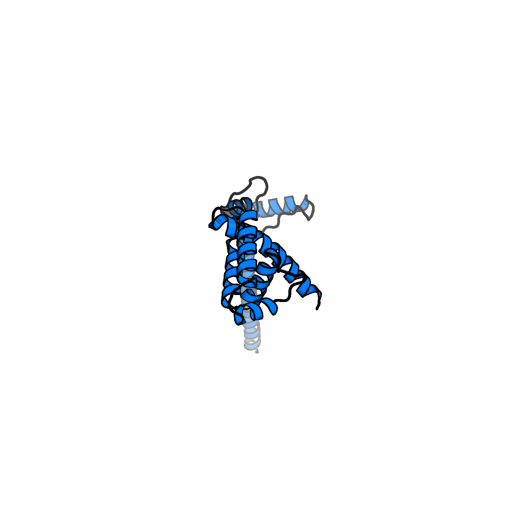A 1 179 ? -12.403 -3.365 46.692 1.00 93.75 179 ALA A CA 1
ATOM 1473 C C . ALA A 1 179 ? -11.324 -3.573 47.772 1.00 93.75 179 ALA A C 1
ATOM 1475 O O . ALA A 1 179 ? -11.652 -3.918 48.907 1.00 93.75 179 ALA A O 1
ATOM 1476 N N . VAL A 1 180 ? -10.049 -3.308 47.459 1.00 91.81 180 VAL A N 1
ATOM 1477 C CA . VAL A 1 180 ? -8.958 -3.361 48.452 1.00 91.81 180 VAL A CA 1
ATOM 1478 C C . VAL A 1 180 ? -9.156 -2.294 49.531 1.00 91.81 180 VAL A C 1
ATOM 1480 O O . VAL A 1 180 ? -9.004 -2.586 50.716 1.00 91.81 180 VAL A O 1
ATOM 1483 N N . SER A 1 181 ? -9.547 -1.079 49.136 1.00 93.81 181 SER A N 1
ATOM 1484 C CA . SER A 1 181 ? -9.799 0.023 50.073 1.00 93.81 181 SER A CA 1
ATOM 1485 C C . SER A 1 181 ? -10.920 -0.305 51.068 1.00 93.81 181 SER A C 1
ATOM 1487 O O . SER A 1 181 ? -10.800 0.004 52.252 1.00 93.81 181 SER A O 1
ATOM 1489 N N . LEU A 1 182 ? -11.980 -0.984 50.616 1.00 90.25 182 LEU A N 1
ATOM 1490 C CA . LEU A 1 182 ? -13.066 -1.468 51.476 1.00 90.25 182 LEU A CA 1
ATOM 1491 C C . LEU A 1 182 ? -12.585 -2.513 52.488 1.00 90.25 182 LEU A C 1
ATOM 1493 O O . LEU A 1 182 ? -12.912 -2.405 53.665 1.00 90.25 182 LEU A O 1
ATOM 1497 N N . ILE A 1 183 ? -11.785 -3.494 52.059 1.00 89.75 183 ILE A N 1
ATOM 1498 C CA . ILE A 1 183 ? -11.253 -4.538 52.952 1.00 89.75 183 ILE A CA 1
ATOM 1499 C C . ILE A 1 183 ? -10.378 -3.920 54.046 1.00 89.75 183 ILE A C 1
ATOM 1501 O O . ILE A 1 183 ? -10.531 -4.260 55.216 1.00 89.75 183 ILE A O 1
ATOM 1505 N N . VAL A 1 184 ? -9.491 -2.990 53.676 1.00 90.81 184 VAL A N 1
ATOM 1506 C CA . VAL A 1 184 ? -8.599 -2.312 54.629 1.00 90.81 184 VAL A CA 1
ATOM 1507 C C . VAL A 1 184 ? -9.381 -1.406 55.583 1.00 90.81 184 VAL A C 1
ATOM 1509 O O . VAL A 1 184 ? -9.001 -1.281 56.740 1.00 90.81 184 VAL A O 1
ATOM 1512 N N . SER A 1 185 ? -10.491 -0.813 55.134 1.00 86.81 185 SER A N 1
ATOM 1513 C CA . SER A 1 185 ? -11.362 0.005 55.985 1.00 86.81 185 SER A CA 1
ATOM 1514 C C . SER A 1 185 ? -12.259 -0.808 56.931 1.00 86.81 185 SER A C 1
ATOM 1516 O O . SER A 1 185 ? -12.853 -0.215 57.831 1.00 86.81 185 SER A O 1
ATOM 1518 N N . CYS A 1 186 ? -12.421 -2.118 56.713 1.00 78.31 186 CYS A N 1
ATOM 1519 C CA . CYS A 1 186 ? -13.299 -2.987 57.506 1.00 78.31 186 CYS A CA 1
ATOM 1520 C C . CYS A 1 186 ? -12.591 -3.729 58.659 1.00 78.31 186 CYS A C 1
ATOM 1522 O O . CYS A 1 186 ? -13.248 -4.512 59.347 1.00 78.31 186 CYS A O 1
ATOM 1524 N N . ILE A 1 187 ? -11.292 -3.495 58.871 1.00 71.00 187 ILE A N 1
ATOM 1525 C CA . ILE A 1 187 ? -10.503 -3.978 60.022 1.00 71.00 187 ILE A CA 1
ATOM 1526 C C . ILE A 1 187 ? -10.355 -2.842 61.034 1.00 71.00 187 ILE A C 1
ATOM 1528 O O . ILE A 1 187 ? -10.509 -3.124 62.244 1.00 71.00 187 ILE A O 1
#

Organism: NCBI:txid478749

Secondary structure (DSSP, 8-state):
--HHHHHHHHHHHHHHHHHHHHHHHHHT--HHHHHHHHHHHHHHHHT-S-HHHHHHHTTS--SSSS--HHHHHHHHHHHHTTSHHHHHHHHHHHHHHTT--HHHHHHHTT---TTS-S------SSHHHHHHHHHHHHHHHHHS-GGG------HHHHHHHHHHHHHHHHHHHHHHHHHHHHHHHT-

Foldseek 3Di:
DVVVVVVVVVVLLVVLVVVLVVVCVVVVHDSVVSQVVQQVVQVCQCPPPDPVSVVVNVVDDDPDDGHGSSRVVSSVCVVVCPDPVVVVVVVVCCVPPVQPDPVSVCVVVPPDDPVDDPDDDDDDPDPVVVVVVVVVLVVVQVVDDPVPRDDDDDPVVVVVVVVVVVVVVVVVVVVVVVVVVVVVVVD

pLDDT: mean 70.0, std 16.13, range [28.75, 96.12]